Protein AF-A0A1L5KWV3-F1 (afdb_monomer)

pLDDT: mean 86.58, std 9.43, range [53.47, 96.81]

Radius of gyration: 57.66 Å; Cα contacts (8 Å, |Δi|>4): 100; chains: 1; bounding box: 137×50×134 Å

Sequence (283 aa):
FIEKIVVHEGNGRGKQRRQRLDFYFNFIGAFEVPADIVTPMEQEEERRQQEEQAEKEERSQALAQVRYERYKQERREFTARKRAGLLTPEEQAEEERRLERNRAYQQKQRDKKKASQPEKPRKRSLKELAKLDGADLTPEEAERLAAHRQKKAEQHKAWRDRQKSAQPPKPQQRTLKELARCAEAGLPLTLEEAERLEAHRNRKKAALQDLKARAETDPVAAAELAQQRAQQSEAVKKSRQKMYADAAAGDPEAQARYERMLAARRENYHRKKQAEAEAAQVS

Foldseek 3Di:
DFPDKDWADFDDDDPPTDIDIDTHDPDDDDDDDPDPPCDVVNVVVVVVVVVVVVVVVVVVVVVVVVVVVVVVVVVVVVVVCVVVVVDDPVNVVVVVVVVVVVVVVVVVVVVVVVVPDDPDPDDDDLVRLVVDDPVVDDPVSVVVNVVVVVVVVVVVVVVVVVVVVPPDPDPCLDDLVRLVVCVVVVHDDDPVSVVVNVVVVVVVVVVLVVLVVVLVPDVVSVVVNVVVVVVVVVVVVVVVVVLVVCVVVPPPVSVVVVVVVVVVVVVVVVVVVVVVVVVVVVD

Mean predicted aligned error: 19.08 Å

Secondary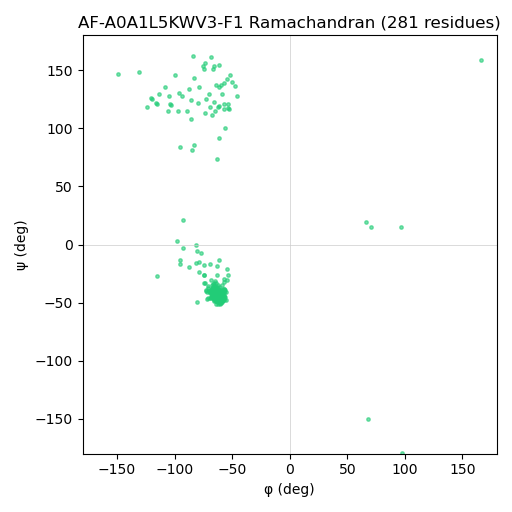 structure (DSSP, 8-state):
-EEEEEEPPPBSSGGG-B--EEEEE--SS---PPP----HHHHHHHHHHHHHHHHHHHHHHHHHHHHHHHHHHHHHHHHHHHHTT---HHHHHHHHHHHHHHHHHHHHHHHHHHHHS-----PPPHHHHTTS-TTSS-HHHHHHHHHHHHHHHHHHHHHHHHHHHHSPPP-----HHHHHHHHHTTPPPPHHHHHHHHHHHHHHHHHHHHHHHHHTT-HHHHHHHHHHHHHHHHHHHHHHHHHHHHHHTT-HHHHHHHHHHHHHHHHHHHHHHHHHHHHHHH-

Structure (mmCIF, N/CA/C/O backbone):
data_AF-A0A1L5KWV3-F1
#
_entry.id   AF-A0A1L5KWV3-F1
#
loop_
_atom_site.group_PDB
_atom_site.id
_atom_site.type_symbol
_atom_site.label_atom_id
_atom_site.label_alt_id
_atom_site.label_comp_id
_atom_site.label_asym_id
_atom_site.label_entity_id
_atom_site.label_seq_id
_atom_site.pdbx_PDB_ins_code
_atom_site.Cartn_x
_atom_site.Cartn_y
_atom_site.Cartn_z
_atom_site.occupancy
_atom_site.B_iso_or_equiv
_atom_site.auth_seq_id
_atom_site.auth_comp_id
_atom_site.auth_asym_id
_atom_site.auth_atom_id
_atom_site.pdbx_PDB_model_num
ATOM 1 N N . PHE A 1 1 ? -77.428 -18.667 68.707 1.00 63.34 1 PHE A N 1
ATOM 2 C CA . PHE A 1 1 ? -76.912 -19.999 69.080 1.00 63.34 1 PHE A CA 1
ATOM 3 C C . PHE A 1 1 ? -75.859 -20.420 68.066 1.00 63.34 1 PHE A C 1
ATOM 5 O O . PHE A 1 1 ? -76.205 -20.632 66.911 1.00 63.34 1 PHE A O 1
ATOM 12 N N . ILE A 1 2 ? -74.580 -20.443 68.454 1.00 75.81 2 ILE A N 1
ATOM 13 C CA . ILE A 1 2 ? -73.498 -20.948 67.591 1.00 75.81 2 ILE A CA 1
ATOM 14 C C . ILE A 1 2 ? -73.523 -22.475 67.686 1.00 75.81 2 ILE A C 1
ATOM 16 O O . ILE A 1 2 ? -73.427 -23.011 68.785 1.00 75.81 2 ILE A O 1
ATOM 20 N N . GLU A 1 3 ? -73.689 -23.157 66.559 1.00 79.38 3 GLU A N 1
ATOM 21 C CA . GLU A 1 3 ? -73.668 -24.619 66.466 1.00 79.38 3 GLU A CA 1
ATOM 22 C C . GLU A 1 3 ? -72.230 -25.143 66.426 1.00 79.38 3 GLU A C 1
ATOM 24 O O . GLU A 1 3 ? -71.868 -26.034 67.190 1.00 79.38 3 GLU A O 1
ATOM 29 N N . LYS A 1 4 ? -71.391 -24.570 65.555 1.00 86.38 4 LYS A N 1
ATOM 30 C CA . LYS A 1 4 ? -69.979 -24.951 65.444 1.00 86.38 4 LYS A CA 1
ATOM 31 C C . LYS A 1 4 ? -69.111 -23.774 65.016 1.00 86.38 4 LYS A C 1
ATOM 33 O O . LYS A 1 4 ? -69.530 -22.923 64.235 1.00 86.38 4 LYS A O 1
ATOM 38 N N . ILE A 1 5 ? -67.877 -23.759 65.509 1.00 85.06 5 ILE A N 1
ATOM 39 C CA . ILE A 1 5 ? -66.828 -22.830 65.085 1.00 85.06 5 ILE A CA 1
ATOM 40 C C . ILE A 1 5 ? -65.727 -23.667 64.449 1.00 85.06 5 ILE A C 1
ATOM 42 O O . ILE A 1 5 ? -65.178 -24.558 65.093 1.00 85.06 5 ILE A O 1
ATOM 46 N N . VAL A 1 6 ? -65.408 -23.391 63.188 1.00 86.44 6 VAL A N 1
ATOM 47 C CA . VAL A 1 6 ? -64.322 -24.057 62.466 1.00 86.44 6 VAL A CA 1
ATOM 48 C C . VAL A 1 6 ? -63.160 -23.084 62.340 1.00 86.44 6 VAL A C 1
ATOM 50 O O . VAL A 1 6 ? -63.265 -22.050 61.680 1.00 86.44 6 VAL A O 1
ATOM 53 N N . VAL A 1 7 ? -62.047 -23.423 62.987 1.00 90.00 7 VAL A N 1
ATOM 54 C CA . VAL A 1 7 ? -60.798 -22.663 62.912 1.00 90.00 7 VAL A CA 1
ATOM 55 C C . VAL A 1 7 ? -59.894 -23.327 61.880 1.00 90.00 7 VAL A C 1
ATOM 57 O O . VAL A 1 7 ? -59.448 -24.455 62.077 1.00 90.00 7 VAL A O 1
ATOM 60 N N . HIS A 1 8 ? -59.610 -22.634 60.782 1.00 86.56 8 HIS A N 1
ATOM 61 C CA . HIS A 1 8 ? -58.724 -23.145 59.735 1.00 86.56 8 HIS A CA 1
ATOM 62 C C . HIS A 1 8 ? -57.254 -22.889 60.073 1.00 86.56 8 HIS A C 1
ATOM 64 O O . HIS A 1 8 ? -56.927 -22.037 60.908 1.00 86.56 8 HIS A O 1
ATOM 70 N N . GLU A 1 9 ? -56.348 -23.613 59.414 1.00 86.25 9 GLU A N 1
ATOM 71 C CA . GLU A 1 9 ? -54.911 -23.378 59.557 1.00 86.25 9 GLU A CA 1
ATOM 72 C C . GLU A 1 9 ? -54.553 -21.957 59.092 1.00 86.25 9 GLU A C 1
ATOM 74 O O . GLU A 1 9 ? -55.049 -21.453 58.081 1.00 86.25 9 GLU A O 1
ATOM 79 N N . GLY A 1 10 ? -53.725 -21.270 59.880 1.00 83.62 10 GLY A N 1
ATOM 80 C CA . GLY A 1 10 ? -53.327 -19.900 59.576 1.00 83.62 10 GLY A CA 1
ATOM 81 C C . GLY A 1 10 ? -52.353 -19.863 58.408 1.00 83.62 10 GLY A C 1
ATOM 82 O O . GLY A 1 10 ? -51.297 -20.487 58.466 1.00 83.62 10 GLY A O 1
ATOM 83 N N . ASN A 1 11 ? -52.680 -19.081 57.387 1.00 78.81 11 ASN A N 1
ATOM 84 C CA . ASN A 1 11 ? -51.872 -18.963 56.185 1.00 78.81 11 ASN A CA 1
ATOM 85 C C . ASN A 1 11 ? -50.949 -17.731 56.291 1.00 78.81 11 ASN A C 1
ATOM 87 O O . ASN A 1 11 ? -51.400 -16.632 56.633 1.00 78.81 11 ASN A O 1
ATOM 91 N N . GLY A 1 12 ? -49.651 -17.908 56.023 1.00 77.56 12 GLY A N 1
ATOM 92 C CA . GLY A 1 12 ? -48.628 -16.850 56.088 1.00 77.56 12 GLY A CA 1
ATOM 93 C C . GLY A 1 12 ? -47.799 -16.790 57.386 1.00 77.56 12 GLY A C 1
ATOM 94 O O . GLY A 1 12 ? -47.949 -17.603 58.296 1.00 77.56 12 GLY A O 1
ATOM 95 N N . ARG A 1 13 ? -46.876 -15.816 57.469 1.00 73.81 13 ARG A N 1
ATOM 96 C CA . ARG A 1 13 ? -45.908 -15.638 58.576 1.00 73.81 13 ARG A CA 1
ATOM 97 C C . ARG A 1 13 ? -45.890 -14.189 59.087 1.00 73.81 13 ARG A C 1
ATOM 99 O O . ARG A 1 13 ? -46.073 -13.249 58.319 1.00 73.81 13 ARG A O 1
ATOM 106 N N . GLY A 1 14 ? -45.612 -14.004 60.380 1.00 75.88 14 GLY A N 1
ATOM 107 C CA . GLY A 1 14 ? -45.495 -12.678 61.006 1.00 75.88 14 GLY A CA 1
ATOM 108 C C . GLY A 1 14 ? -46.826 -11.915 61.081 1.00 75.88 14 GLY A C 1
ATOM 109 O O . GLY A 1 14 ? -47.889 -12.526 61.149 1.00 75.88 14 GLY A O 1
ATOM 110 N N . LYS A 1 15 ? -46.779 -10.574 61.041 1.00 72.25 15 LYS A N 1
ATOM 111 C CA . LYS A 1 15 ? -47.968 -9.693 61.129 1.00 72.25 15 LYS A CA 1
ATOM 112 C C . LYS A 1 15 ? -48.993 -9.877 59.996 1.00 72.25 15 LYS A C 1
ATOM 114 O O . LYS A 1 15 ? -50.103 -9.378 60.115 1.00 72.25 15 LYS A O 1
ATOM 119 N N . GLN A 1 16 ? -48.643 -10.577 58.914 1.00 75.81 16 GLN A N 1
ATOM 120 C CA . GLN A 1 16 ? -49.553 -10.877 57.801 1.00 75.81 16 GLN A CA 1
ATOM 121 C C . GLN A 1 16 ? -50.182 -12.278 57.880 1.00 75.81 16 GLN A C 1
ATOM 123 O O . GLN A 1 16 ? -50.923 -12.651 56.971 1.00 75.81 16 GLN A O 1
ATOM 128 N N . ARG A 1 17 ? -49.917 -13.064 58.938 1.00 84.81 17 ARG A N 1
ATOM 129 C CA . ARG A 1 17 ? -50.584 -14.360 59.135 1.00 84.81 17 ARG A CA 1
ATOM 130 C C . ARG A 1 17 ? -52.086 -14.127 59.295 1.00 84.81 17 ARG A C 1
ATOM 132 O O . ARG A 1 17 ? -52.512 -13.483 60.250 1.00 84.81 17 ARG A O 1
ATOM 139 N N . ARG A 1 18 ? -52.883 -14.676 58.379 1.00 84.00 18 ARG A N 1
ATOM 140 C CA . ARG A 1 18 ? -54.349 -14.620 58.434 1.00 84.00 18 ARG A CA 1
ATOM 141 C C . ARG A 1 18 ? -54.899 -15.995 58.778 1.00 84.00 18 ARG A C 1
ATOM 143 O O . ARG A 1 18 ? -54.446 -16.996 58.230 1.00 84.00 18 ARG A O 1
ATOM 150 N N . GLN A 1 19 ? -55.870 -16.043 59.682 1.00 86.38 19 GLN A N 1
ATOM 151 C CA . GLN A 1 19 ? -56.538 -17.276 60.080 1.00 86.38 19 GLN A CA 1
ATOM 152 C C . GLN A 1 19 ? -58.025 -17.146 59.787 1.00 86.38 19 GLN A C 1
ATOM 154 O O . GLN A 1 19 ? -58.652 -16.166 60.182 1.00 86.38 19 GLN A O 1
ATOM 159 N N . ARG A 1 20 ? -58.571 -18.107 59.043 1.00 84.69 20 ARG A N 1
ATOM 160 C CA . ARG A 1 20 ? -59.989 -18.112 58.697 1.00 84.69 20 ARG A CA 1
ATOM 161 C C . ARG A 1 20 ? -60.777 -18.811 59.801 1.00 84.69 20 ARG A C 1
ATOM 163 O O . ARG A 1 20 ? -60.389 -19.887 60.254 1.00 84.69 20 ARG A O 1
ATOM 170 N N . LEU A 1 21 ? -61.875 -18.189 60.208 1.00 89.69 21 LEU A N 1
ATOM 171 C CA . LEU A 1 21 ? -62.810 -18.681 61.212 1.00 89.69 21 LEU A CA 1
ATOM 172 C C . LEU A 1 21 ? -64.194 -18.728 60.564 1.00 89.69 21 LEU A C 1
ATOM 174 O O . LEU A 1 21 ? -64.691 -17.687 60.142 1.00 89.69 21 LEU A O 1
ATOM 178 N N . ASP A 1 22 ? -64.794 -19.912 60.468 1.00 87.81 22 ASP A N 1
ATOM 179 C CA . ASP A 1 22 ? -66.177 -20.056 60.009 1.00 87.81 22 ASP A CA 1
ATOM 180 C C . ASP A 1 22 ? -67.078 -20.327 61.225 1.00 87.81 22 ASP A C 1
ATOM 182 O O . ASP A 1 22 ? -66.894 -21.318 61.938 1.00 87.81 22 ASP A O 1
ATOM 186 N N . PHE A 1 23 ? -68.057 -19.455 61.460 1.00 85.25 23 PHE A N 1
ATOM 187 C CA . PHE A 1 23 ? -69.047 -19.590 62.529 1.00 85.25 23 PHE A CA 1
ATOM 188 C C . PHE A 1 23 ? -70.365 -20.074 61.930 1.00 85.25 23 PHE A C 1
ATOM 190 O O . PHE A 1 23 ? -70.945 -19.411 61.073 1.00 85.25 23 PHE A O 1
ATOM 197 N N . TYR A 1 24 ? -70.845 -21.223 62.384 1.00 82.06 24 TYR A N 1
ATOM 198 C CA . TYR A 1 24 ? -72.117 -21.792 61.961 1.00 82.06 24 TYR A CA 1
ATOM 199 C C . TYR A 1 24 ? -73.124 -21.589 63.083 1.00 82.06 24 TYR A C 1
ATOM 201 O O . TYR A 1 24 ? -72.858 -21.943 64.233 1.00 82.06 24 TYR A O 1
ATOM 209 N N . PHE A 1 25 ? -74.274 -21.018 62.755 1.00 79.88 25 PHE A N 1
ATOM 210 C CA . PHE A 1 25 ? -75.344 -20.746 63.703 1.00 79.88 25 PHE A CA 1
ATOM 211 C C . PHE A 1 25 ? -76.555 -21.613 63.357 1.00 79.88 25 PHE A C 1
ATOM 213 O O . PHE A 1 25 ? -77.014 -21.589 62.219 1.00 79.88 25 PHE A O 1
ATOM 220 N N . ASN A 1 26 ? -77.108 -22.318 64.345 1.00 73.94 26 ASN A N 1
ATOM 221 C CA . ASN A 1 26 ? -78.429 -22.938 64.226 1.00 73.94 26 ASN A CA 1
ATOM 222 C C . ASN A 1 26 ? -79.475 -21.884 64.576 1.00 73.94 26 ASN A C 1
ATOM 224 O O . ASN A 1 26 ? -79.919 -21.776 65.721 1.00 73.94 26 ASN A O 1
ATOM 228 N N . PHE A 1 27 ? -79.796 -21.038 63.602 1.00 71.44 27 PHE A N 1
ATOM 229 C CA . PHE A 1 27 ? -80.796 -19.989 63.742 1.00 71.44 27 PHE A CA 1
ATOM 230 C C . PHE A 1 27 ? -81.918 -20.203 62.724 1.00 71.44 27 PHE A C 1
ATOM 232 O O . PHE A 1 27 ? -81.665 -20.323 61.529 1.00 71.44 27 PHE A O 1
ATOM 239 N N . ILE A 1 28 ? -83.160 -20.272 63.206 1.00 62.22 28 ILE A N 1
ATOM 240 C CA . ILE A 1 28 ? -84.358 -20.431 62.376 1.00 62.22 28 ILE A CA 1
ATOM 241 C C . ILE A 1 28 ? -84.922 -19.025 62.142 1.00 62.22 28 ILE A C 1
ATOM 243 O O . ILE A 1 28 ? -85.766 -18.548 62.895 1.00 62.22 28 ILE A O 1
ATOM 247 N N . GLY A 1 29 ? -84.376 -18.331 61.143 1.00 67.38 29 GLY A N 1
ATOM 248 C CA . GLY A 1 29 ? -84.771 -16.976 60.751 1.00 67.38 29 GLY A CA 1
ATOM 249 C C . GLY A 1 29 ? -83.747 -16.328 59.813 1.00 67.38 29 GLY A C 1
ATOM 250 O O . GLY A 1 29 ? -82.593 -16.750 59.766 1.00 67.38 29 GLY A O 1
ATOM 251 N N . ALA A 1 30 ? -84.155 -15.309 59.053 1.00 64.94 30 ALA A N 1
ATOM 252 C CA . ALA A 1 30 ? -83.234 -14.507 58.248 1.00 64.94 30 ALA A CA 1
ATOM 253 C C . ALA A 1 30 ? -82.424 -13.586 59.178 1.00 64.94 30 ALA A C 1
ATOM 255 O O . ALA A 1 30 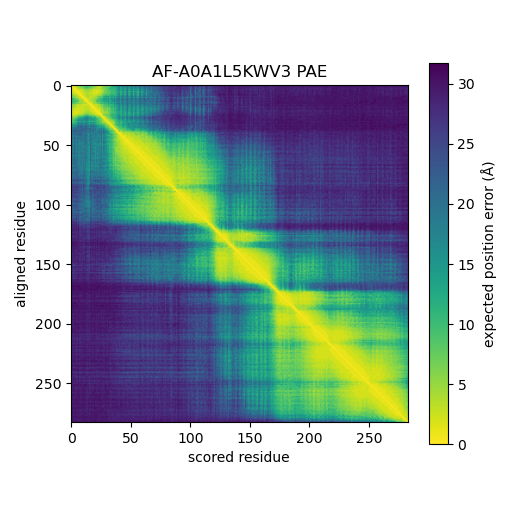? -82.990 -12.717 59.837 1.00 64.94 30 ALA A O 1
ATOM 256 N N . PHE A 1 31 ? -81.112 -13.815 59.287 1.00 66.56 31 PHE A N 1
ATOM 257 C CA . PHE A 1 31 ? -80.211 -12.953 60.053 1.00 66.56 31 PHE A CA 1
ATOM 258 C C . PHE A 1 31 ? -79.746 -11.798 59.165 1.00 66.56 31 PHE A C 1
ATOM 260 O O . PHE A 1 31 ? -78.952 -11.997 58.246 1.00 66.56 31 PHE A O 1
ATOM 267 N N . GLU A 1 32 ? -80.241 -10.597 59.438 1.00 66.38 32 GLU A N 1
ATOM 268 C CA . GLU A 1 32 ? -79.752 -9.371 58.816 1.00 66.38 32 GLU A CA 1
ATOM 269 C C . GLU A 1 32 ? -78.607 -8.823 59.673 1.00 66.38 32 GLU A C 1
ATOM 271 O O . GLU A 1 32 ? -78.801 -8.479 60.839 1.00 66.38 32 GLU A O 1
ATOM 276 N N . VAL A 1 33 ? -77.391 -8.795 59.113 1.00 71.62 33 VAL A N 1
ATOM 277 C CA . VAL A 1 33 ? -76.239 -8.127 59.738 1.00 71.62 33 VAL A CA 1
ATOM 278 C C . VAL A 1 33 ? -76.604 -6.646 59.853 1.00 71.62 33 VAL A C 1
ATOM 280 O O . VAL A 1 33 ? -76.859 -6.039 58.809 1.00 71.62 33 VAL A O 1
ATOM 283 N N . PRO A 1 34 ? -76.656 -6.051 61.061 1.00 68.69 34 PRO A N 1
ATOM 284 C CA . PRO A 1 34 ? -76.896 -4.621 61.192 1.00 68.69 34 PRO A CA 1
ATOM 285 C C . PRO A 1 34 ? -75.871 -3.873 60.339 1.00 68.69 34 PRO A C 1
ATOM 287 O O . PRO A 1 34 ? -74.670 -4.076 60.508 1.00 68.69 34 PRO A O 1
ATOM 290 N N . ALA A 1 35 ? -76.336 -3.077 59.375 1.00 62.44 35 ALA A N 1
ATOM 291 C CA . ALA A 1 35 ? -75.445 -2.221 58.607 1.00 62.44 35 ALA A CA 1
ATOM 292 C C . ALA A 1 35 ? -74.740 -1.282 59.592 1.00 62.44 35 ALA A C 1
ATOM 294 O O . ALA A 1 35 ? -75.421 -0.676 60.418 1.00 62.44 35 ALA A O 1
ATOM 295 N N . ASP A 1 36 ? -73.410 -1.190 59.528 1.00 60.84 36 ASP A N 1
ATOM 296 C CA . ASP A 1 36 ? -72.633 -0.257 60.348 1.00 60.84 36 ASP A CA 1
ATOM 297 C C . ASP A 1 36 ? -73.145 1.168 60.095 1.00 60.84 36 ASP A C 1
ATOM 299 O O . ASP A 1 36 ? -72.845 1.795 59.076 1.00 60.84 36 ASP A O 1
ATOM 303 N N . ILE A 1 37 ? -73.973 1.678 61.006 1.00 61.66 37 ILE A N 1
ATOM 304 C CA . ILE A 1 37 ? -74.414 3.068 60.986 1.00 61.66 37 ILE A CA 1
ATOM 305 C C . ILE A 1 37 ? -73.295 3.850 61.658 1.00 61.66 37 ILE A C 1
ATOM 307 O O . ILE A 1 37 ? -73.323 4.049 62.868 1.00 61.66 37 ILE A O 1
ATOM 311 N N . VAL A 1 38 ? -72.281 4.234 60.880 1.00 57.25 38 VAL A N 1
ATOM 312 C CA . VAL A 1 38 ? -71.179 5.055 61.389 1.00 57.25 38 VAL A CA 1
ATOM 313 C C . VAL A 1 38 ? -71.778 6.333 61.961 1.00 57.25 38 VAL A C 1
ATOM 315 O O . VAL A 1 38 ? -72.403 7.124 61.246 1.00 57.25 38 VAL A O 1
ATOM 318 N N . THR A 1 39 ? -71.618 6.525 63.263 1.00 66.06 39 THR A N 1
ATOM 319 C CA . THR A 1 39 ? -72.098 7.722 63.944 1.00 66.06 39 THR A CA 1
ATOM 320 C C . THR A 1 39 ? -71.320 8.913 63.364 1.00 66.06 39 THR A C 1
ATOM 322 O O . THR A 1 39 ? -70.109 8.793 63.183 1.00 66.06 39 THR A O 1
ATOM 325 N N . PRO A 1 40 ? -71.919 10.082 63.064 1.00 71.12 40 PRO A N 1
ATOM 326 C CA . PRO A 1 40 ? -71.166 11.226 62.521 1.00 71.12 40 PRO A CA 1
ATOM 327 C C . PRO A 1 40 ? -69.955 11.628 63.389 1.00 71.12 40 PRO A C 1
ATOM 329 O O . PRO A 1 40 ? -68.952 12.109 62.874 1.00 71.12 40 PRO A O 1
ATOM 332 N N . MET A 1 41 ? -70.013 11.340 64.692 1.00 71.62 41 MET A N 1
ATOM 333 C CA . MET A 1 41 ? -68.903 11.478 65.638 1.00 71.62 41 MET A CA 1
ATOM 334 C C . MET A 1 41 ? -67.733 10.508 65.366 1.00 71.62 41 MET A C 1
ATOM 336 O O . MET A 1 41 ? -66.581 10.914 65.457 1.00 71.62 41 MET A O 1
ATOM 340 N N . GLU A 1 42 ? -68.004 9.263 64.964 1.00 72.19 42 GLU A N 1
ATOM 341 C CA . GLU A 1 42 ? -66.974 8.280 64.584 1.00 72.19 42 GLU A CA 1
ATOM 342 C C . GLU A 1 42 ? -66.320 8.652 63.243 1.00 72.19 42 GLU A C 1
ATOM 344 O O . GLU A 1 42 ? -65.106 8.531 63.094 1.00 72.19 42 GLU A O 1
ATOM 349 N N . GLN A 1 43 ? -67.087 9.210 62.294 1.00 72.31 43 GLN A N 1
ATOM 350 C CA . GLN A 1 43 ? -66.526 9.744 61.042 1.00 72.31 43 GLN A CA 1
ATOM 351 C C . GLN A 1 43 ? -65.577 10.922 61.296 1.00 72.31 43 GLN A C 1
ATOM 353 O O . GLN A 1 43 ? -64.544 11.043 60.639 1.00 72.31 43 GLN A O 1
ATOM 358 N N . GLU A 1 44 ? -65.900 11.807 62.242 1.00 76.94 44 GLU A N 1
ATOM 359 C CA . GLU A 1 44 ? -65.004 12.903 62.622 1.00 76.94 44 GLU A CA 1
ATOM 360 C C . GLU A 1 44 ? -63.722 12.404 63.300 1.00 76.94 44 GLU A C 1
ATOM 362 O O . GLU A 1 44 ? -62.643 12.933 63.024 1.00 76.94 44 GLU A O 1
ATOM 367 N N . GLU A 1 45 ? -63.802 11.376 64.147 1.00 79.69 45 GLU A N 1
ATOM 368 C CA . GLU A 1 45 ? -62.622 10.770 64.772 1.00 79.69 45 GLU A CA 1
ATOM 369 C C . GLU A 1 45 ? -61.705 10.086 63.751 1.00 79.69 45 GLU A C 1
ATOM 371 O O . GLU A 1 45 ? -60.487 10.275 63.807 1.00 79.69 45 GLU A O 1
ATOM 376 N N . GLU A 1 46 ? -62.259 9.370 62.769 1.00 79.62 46 GLU A N 1
ATOM 377 C CA . GLU A 1 46 ? -61.476 8.796 61.668 1.00 79.62 46 GLU A CA 1
ATOM 378 C C . GLU A 1 46 ? -60.767 9.877 60.846 1.00 79.62 46 GLU A C 1
ATOM 380 O O . GLU A 1 46 ? -59.594 9.722 60.499 1.00 79.62 46 GLU A O 1
ATOM 385 N N . ARG A 1 47 ? -61.433 11.009 60.581 1.00 80.38 47 ARG A N 1
ATOM 386 C CA . ARG A 1 47 ? -60.821 12.146 59.872 1.00 80.38 47 ARG A CA 1
ATOM 387 C C . ARG A 1 47 ? -59.680 12.767 60.672 1.00 80.38 47 ARG A C 1
ATOM 389 O O . ARG A 1 47 ? -58.623 13.020 60.101 1.00 80.38 47 ARG A O 1
ATOM 396 N N . ARG A 1 48 ? -59.832 12.926 61.991 1.00 83.56 48 ARG A N 1
ATOM 397 C CA . ARG A 1 48 ? -58.743 13.397 62.868 1.00 83.56 48 ARG A CA 1
ATOM 398 C C . ARG A 1 48 ? -57.558 12.433 62.884 1.00 83.56 48 ARG A C 1
ATOM 400 O O . ARG A 1 48 ? -56.414 12.875 62.829 1.00 83.56 48 ARG A O 1
ATOM 407 N N . GLN A 1 49 ? -57.811 11.124 62.919 1.00 83.38 49 GLN A N 1
ATOM 408 C CA . GLN A 1 49 ? -56.746 10.120 62.848 1.00 83.38 49 GLN A CA 1
ATOM 409 C C . GLN A 1 49 ? -56.027 10.139 61.493 1.00 83.38 49 GLN A C 1
ATOM 411 O O . GLN A 1 49 ? -54.803 10.007 61.454 1.00 83.38 49 GLN A O 1
ATOM 416 N N . GLN A 1 50 ? -56.759 10.329 60.391 1.00 84.50 50 GLN A N 1
ATOM 417 C CA . GLN A 1 50 ? -56.175 10.481 59.055 1.00 84.50 50 GLN A CA 1
ATOM 418 C C . GLN A 1 50 ? -55.323 11.749 58.948 1.00 84.50 50 GLN A C 1
ATOM 420 O O . GLN A 1 50 ? -54.213 11.689 58.425 1.00 84.50 50 GLN A O 1
ATOM 425 N N . GLU A 1 51 ? -55.795 12.875 59.483 1.00 85.31 51 GLU A N 1
ATOM 426 C CA . GLU A 1 51 ? -55.039 14.131 59.519 1.00 85.31 51 GLU A CA 1
ATOM 427 C C . GLU A 1 51 ? -53.764 14.007 60.369 1.00 85.31 51 GLU A C 1
ATOM 429 O O . GLU A 1 51 ? -52.693 14.426 59.932 1.00 85.31 51 GLU A O 1
ATOM 434 N N . GLU A 1 52 ? -53.826 13.355 61.535 1.00 87.44 52 GLU A N 1
ATOM 435 C CA . GLU A 1 52 ? -52.648 13.119 62.382 1.00 87.44 52 GLU A CA 1
ATOM 436 C C . GLU A 1 52 ? -51.634 12.168 61.715 1.00 87.44 52 GLU A C 1
ATOM 438 O O . GLU A 1 52 ? -50.417 12.337 61.852 1.00 87.44 52 GLU A O 1
ATOM 443 N N . GLN A 1 53 ? -52.108 11.159 60.975 1.00 86.56 53 GLN A N 1
ATOM 444 C CA . GLN A 1 53 ? -51.244 10.282 60.179 1.00 86.56 53 GLN A CA 1
ATOM 445 C C . GLN A 1 53 ? -50.591 11.042 59.025 1.00 86.56 53 GLN A C 1
ATOM 447 O O . GLN A 1 53 ? -49.375 10.942 58.860 1.00 86.56 53 GLN A O 1
ATOM 452 N N . ALA A 1 54 ? -51.358 11.852 58.294 1.00 89.44 54 ALA A N 1
ATOM 453 C CA . ALA A 1 54 ? -50.835 12.697 57.229 1.00 89.44 54 ALA A CA 1
ATOM 454 C C . ALA A 1 54 ? -49.786 13.684 57.765 1.00 89.44 54 ALA A C 1
ATOM 456 O O . ALA A 1 54 ? -48.722 13.832 57.170 1.00 89.44 54 ALA A O 1
ATOM 457 N N . GLU A 1 55 ? -50.006 14.288 58.936 1.00 89.31 55 GLU A N 1
ATOM 458 C CA . GLU A 1 55 ? -49.025 15.183 59.555 1.00 89.31 55 GLU A CA 1
ATOM 459 C C . GLU A 1 55 ? -47.742 14.440 59.971 1.00 89.31 55 GLU A C 1
ATOM 461 O O . GLU A 1 55 ? -46.629 14.939 59.782 1.00 89.31 55 GLU A O 1
ATOM 466 N N . LYS A 1 56 ? -47.860 13.218 60.508 1.00 91.69 56 LYS A N 1
ATOM 467 C CA . LYS A 1 56 ? -46.697 12.363 60.812 1.00 91.69 56 LYS A CA 1
ATOM 468 C C . LYS A 1 56 ? -45.932 11.986 59.546 1.00 91.69 56 LYS A C 1
ATOM 470 O O . LYS A 1 56 ? -44.698 11.982 59.569 1.00 91.69 56 LYS A O 1
ATOM 475 N N . GLU A 1 57 ? -46.633 11.698 58.455 1.00 92.19 57 GLU A N 1
ATOM 476 C CA . GLU A 1 57 ? -46.031 11.405 57.157 1.00 92.19 57 GLU A CA 1
ATOM 477 C C . GLU A 1 57 ? -45.319 12.629 56.584 1.00 92.19 57 GLU A C 1
ATOM 479 O O . GLU A 1 57 ? -44.139 12.519 56.260 1.00 92.19 57 GLU A O 1
ATOM 484 N N . GLU A 1 58 ? -45.953 13.799 56.560 1.00 91.44 58 GLU A N 1
ATOM 485 C CA . GLU A 1 58 ? -45.352 15.073 56.137 1.00 91.44 58 GLU A CA 1
ATOM 486 C C . GLU A 1 58 ? -44.097 15.407 56.957 1.00 91.44 58 GLU A C 1
ATOM 488 O O . GLU A 1 58 ? -43.026 15.670 56.404 1.00 91.44 58 GLU A O 1
ATOM 493 N N . ARG A 1 59 ? -44.163 15.284 58.291 1.00 92.38 59 ARG A N 1
ATOM 494 C CA . ARG A 1 59 ? -42.991 15.446 59.172 1.00 92.38 59 ARG A CA 1
ATOM 495 C C . ARG A 1 59 ? -41.892 14.439 58.832 1.00 92.38 59 ARG A C 1
ATOM 497 O O . ARG A 1 59 ? -40.712 14.794 58.812 1.00 92.38 59 ARG A O 1
ATOM 504 N N . SER A 1 60 ? -42.247 13.187 58.541 1.00 91.94 60 SER A N 1
ATOM 505 C CA . SER A 1 60 ? -41.275 12.162 58.144 1.00 91.94 60 SER A CA 1
ATOM 506 C C . SER A 1 60 ? -40.639 12.454 56.779 1.00 91.94 60 SER A C 1
ATOM 508 O O . SER A 1 60 ? -39.431 12.268 56.615 1.00 91.94 60 SER A O 1
ATOM 510 N N . GLN A 1 61 ? -41.418 12.973 55.828 1.00 92.94 61 GLN A N 1
ATOM 511 C CA . GLN A 1 61 ? -40.963 13.358 54.498 1.00 92.94 61 GLN A CA 1
ATOM 512 C C . GLN A 1 61 ? -40.037 14.570 54.571 1.00 92.94 61 GLN A C 1
ATOM 514 O O . GLN A 1 61 ? -38.948 14.533 53.999 1.00 92.94 61 GLN A O 1
ATOM 519 N N . ALA A 1 62 ? -40.396 15.595 55.345 1.00 93.44 62 ALA A N 1
ATOM 520 C CA . ALA A 1 62 ? -39.544 16.751 55.599 1.00 93.44 62 ALA A CA 1
ATOM 521 C C . ALA A 1 62 ? -38.207 16.328 56.235 1.00 93.44 62 ALA A C 1
ATOM 523 O O . ALA A 1 62 ? -37.135 16.727 55.777 1.00 93.44 62 ALA A O 1
ATOM 524 N N . LEU A 1 63 ? -38.236 15.430 57.227 1.00 94.31 63 LEU A N 1
ATOM 525 C CA . LEU A 1 63 ? -37.014 14.873 57.818 1.00 94.31 63 LEU A CA 1
ATOM 526 C C . LEU A 1 63 ? -36.183 14.073 56.804 1.00 94.31 63 LEU A C 1
ATOM 528 O O . LEU A 1 63 ? -34.951 14.140 56.830 1.00 94.31 63 LEU A O 1
ATOM 532 N N . ALA A 1 64 ? -36.822 13.321 55.906 1.00 94.25 64 ALA A N 1
ATOM 533 C CA . ALA A 1 64 ? -36.134 12.594 54.844 1.00 94.25 64 ALA A CA 1
ATOM 534 C C . ALA A 1 64 ? -35.466 13.546 53.838 1.00 94.25 64 ALA A C 1
ATOM 536 O O . ALA A 1 64 ? -34.322 13.304 53.446 1.00 94.25 64 ALA A O 1
ATOM 537 N N . GLN A 1 65 ? -36.131 14.648 53.480 1.00 94.00 65 GLN A N 1
ATOM 538 C CA . GLN A 1 65 ? -35.572 15.691 52.619 1.00 94.00 65 GLN A CA 1
ATOM 539 C C . GLN A 1 65 ? -34.339 16.333 53.264 1.00 94.00 65 GLN A C 1
ATOM 541 O O . GLN A 1 65 ? -33.273 16.348 52.651 1.00 94.00 65 GLN A O 1
ATOM 546 N N . VAL A 1 66 ? -34.428 16.737 54.536 1.00 95.94 66 VAL A N 1
ATOM 547 C CA . VAL A 1 66 ? -33.291 17.310 55.281 1.00 95.94 66 VAL A CA 1
ATOM 548 C C . VAL A 1 66 ? -32.110 16.332 55.341 1.00 95.94 66 VAL A C 1
ATOM 550 O O . VAL A 1 66 ? -30.962 16.712 55.102 1.00 95.94 66 VAL A O 1
ATOM 553 N N . ARG A 1 67 ? -32.365 15.043 55.604 1.00 95.12 67 ARG A N 1
ATOM 554 C CA . ARG A 1 67 ? -31.320 14.000 55.594 1.00 95.12 67 ARG A CA 1
ATOM 555 C C . ARG A 1 67 ? -30.680 13.837 54.217 1.00 95.12 67 ARG A C 1
ATOM 557 O O . ARG A 1 67 ? -29.465 13.668 54.123 1.00 95.12 67 ARG A O 1
ATOM 564 N N . TYR A 1 68 ? -31.477 13.882 53.155 1.00 93.44 68 TYR A N 1
ATOM 565 C CA . TYR A 1 68 ? -30.994 13.756 51.784 1.00 93.44 68 TYR A CA 1
ATOM 566 C C . TYR A 1 68 ? -30.124 14.948 51.365 1.00 93.44 68 TYR A C 1
ATOM 568 O O . TYR A 1 68 ? -29.067 14.770 50.752 1.00 93.44 68 TYR A O 1
ATOM 576 N N . GLU A 1 69 ? -30.524 16.162 51.736 1.00 93.75 69 GLU A N 1
ATOM 577 C CA . GLU A 1 69 ? -29.736 17.369 51.496 1.00 93.75 69 GLU A CA 1
ATOM 578 C C . GLU A 1 69 ? -28.419 17.347 52.266 1.00 93.75 69 GLU A C 1
ATOM 580 O O . GLU A 1 69 ? -27.367 17.609 51.674 1.00 93.75 69 GLU A O 1
ATOM 585 N N . ARG A 1 70 ? -28.451 16.929 53.537 1.00 95.56 70 ARG A N 1
ATOM 586 C CA . ARG A 1 70 ? -27.246 16.713 54.343 1.00 95.56 70 ARG A CA 1
ATOM 587 C C . ARG A 1 70 ? -26.309 15.692 53.694 1.00 95.56 70 ARG A C 1
ATOM 589 O O . ARG A 1 70 ? -25.139 15.994 53.489 1.00 95.56 70 ARG A O 1
ATOM 596 N N . TYR A 1 71 ? -26.820 14.539 53.259 1.00 92.62 71 TYR A N 1
ATOM 597 C CA . TYR A 1 71 ? -26.031 13.536 52.530 1.00 92.62 71 TYR A CA 1
ATOM 598 C C . TYR A 1 71 ? -25.383 14.109 51.257 1.00 92.62 71 TYR A C 1
ATOM 600 O O . TYR A 1 71 ? -24.239 13.797 50.916 1.00 92.62 71 TYR A O 1
ATOM 608 N N . LYS A 1 72 ? -26.097 14.976 50.530 1.00 94.44 72 LYS A N 1
ATOM 609 C CA . LYS A 1 72 ? -25.579 15.635 49.325 1.00 94.44 72 LYS A CA 1
ATOM 610 C C . LYS A 1 72 ? -24.465 16.632 49.654 1.00 94.44 72 LYS A C 1
ATOM 612 O O . LYS A 1 72 ? -23.495 16.702 48.897 1.00 94.44 72 LYS A O 1
ATOM 617 N N . GLN A 1 73 ? -24.600 17.387 50.744 1.00 92.56 73 GLN A N 1
ATOM 618 C CA . GLN A 1 73 ? -23.557 18.282 51.253 1.00 92.56 73 GLN A CA 1
ATOM 619 C C . GLN A 1 73 ? -22.323 17.481 51.686 1.00 92.56 73 GLN A C 1
ATOM 621 O O . GLN A 1 73 ? -21.246 17.708 51.139 1.00 92.56 73 GLN A O 1
ATOM 626 N N . GLU A 1 74 ? -22.494 16.453 52.519 1.00 92.25 74 GLU A N 1
ATOM 627 C CA . GLU A 1 74 ? -21.413 15.566 52.972 1.00 92.25 74 GLU A CA 1
ATOM 628 C C . GLU A 1 74 ? -20.680 14.908 51.792 1.00 92.25 74 GLU A C 1
ATOM 630 O O . GLU A 1 74 ? -19.454 14.858 51.753 1.00 92.25 74 GLU A O 1
ATOM 635 N N . ARG A 1 75 ? -21.401 14.476 50.751 1.00 90.69 75 ARG A N 1
ATOM 636 C CA . ARG A 1 75 ? -20.791 13.903 49.540 1.00 90.69 75 ARG A CA 1
ATOM 637 C C . ARG A 1 75 ? -19.992 14.925 48.724 1.00 90.69 75 ARG A C 1
ATOM 639 O O . ARG A 1 75 ? -18.983 14.559 48.110 1.00 90.69 75 ARG A O 1
ATOM 646 N N . ARG A 1 76 ? -20.426 16.189 48.683 1.00 92.38 76 ARG A N 1
ATOM 647 C CA . ARG A 1 76 ? -19.674 17.286 48.044 1.00 92.38 76 ARG A CA 1
ATOM 648 C C . ARG A 1 76 ? -18.411 17.597 48.836 1.00 92.38 76 ARG A C 1
ATOM 650 O O . ARG A 1 76 ? -17.344 17.677 48.234 1.00 92.38 76 ARG A O 1
ATOM 657 N N . GLU A 1 77 ? -18.527 17.692 50.155 1.00 91.88 77 GLU A N 1
ATOM 658 C CA . GLU A 1 77 ? -17.393 17.900 51.053 1.00 91.88 77 GLU A CA 1
ATOM 659 C C . GLU A 1 77 ? -16.386 16.756 50.971 1.00 91.88 77 GLU A C 1
ATOM 661 O O . GLU A 1 77 ? -15.205 17.013 50.778 1.00 91.88 77 GLU A O 1
ATOM 666 N N . PHE A 1 78 ? -16.835 15.500 51.011 1.00 90.44 78 PHE A N 1
ATOM 667 C CA . PHE A 1 78 ? -15.979 14.325 50.840 1.00 90.44 78 PHE A CA 1
ATOM 668 C C . PHE A 1 78 ? -15.220 14.375 49.511 1.00 90.44 78 PHE A C 1
ATOM 670 O O . PHE A 1 78 ? -14.011 14.164 49.463 1.00 90.44 78 PHE A O 1
ATOM 677 N N . THR A 1 79 ? -15.908 14.722 48.419 1.00 90.44 79 THR A N 1
ATOM 678 C CA . THR A 1 79 ? -15.272 14.856 47.099 1.00 90.44 79 THR A CA 1
ATOM 679 C C . THR A 1 79 ? -14.249 15.997 47.079 1.00 90.44 79 THR A C 1
ATOM 681 O O . THR A 1 79 ? -13.182 15.850 46.483 1.00 90.44 79 THR A O 1
ATOM 684 N N . ALA A 1 80 ? -14.544 17.120 47.741 1.00 92.38 80 ALA A N 1
ATOM 685 C CA . ALA A 1 80 ? -13.625 18.247 47.869 1.00 92.38 80 ALA A CA 1
ATOM 686 C C . ALA A 1 80 ? -12.394 17.887 48.720 1.00 92.38 80 ALA A C 1
ATOM 688 O O . ALA A 1 80 ? -11.274 18.133 48.276 1.00 92.38 80 ALA A O 1
ATOM 689 N N . ARG A 1 81 ? -12.577 17.226 49.873 1.00 90.62 81 ARG A N 1
ATOM 690 C CA . ARG A 1 81 ? -11.495 16.726 50.745 1.00 90.62 81 ARG A CA 1
ATOM 691 C C . ARG A 1 81 ? -10.620 15.709 50.020 1.00 90.62 81 ARG A C 1
ATOM 693 O O . ARG A 1 81 ? -9.400 15.839 50.037 1.00 90.62 81 ARG A O 1
ATOM 700 N N . LYS A 1 82 ? -11.235 14.769 49.295 1.00 87.38 82 LYS A N 1
ATOM 701 C CA . LYS A 1 82 ? -10.532 13.804 48.441 1.00 87.38 82 LYS A CA 1
ATOM 702 C C . LYS A 1 82 ? -9.691 14.504 47.373 1.00 87.38 82 LYS A C 1
ATOM 704 O O . LYS A 1 82 ? -8.532 14.155 47.181 1.00 87.38 82 LYS A O 1
ATOM 709 N N . ARG A 1 83 ? -10.252 15.504 46.681 1.00 89.50 83 ARG A N 1
ATOM 710 C CA . ARG A 1 83 ? -9.528 16.275 45.656 1.00 89.50 83 ARG A CA 1
ATOM 711 C C . ARG A 1 83 ? -8.392 17.114 46.249 1.00 89.50 83 ARG A C 1
ATOM 713 O O . ARG A 1 83 ? -7.376 17.283 45.586 1.00 89.50 83 ARG A O 1
ATOM 720 N N . ALA A 1 84 ? -8.565 17.618 47.467 1.00 89.81 84 ALA A N 1
ATOM 721 C CA . ALA A 1 84 ? -7.558 18.372 48.208 1.00 89.81 84 ALA A CA 1
ATOM 722 C C . ALA A 1 84 ? -6.502 17.486 48.898 1.00 89.81 84 ALA A C 1
ATOM 724 O O . ALA A 1 84 ? -5.565 18.019 49.481 1.00 89.81 84 ALA A O 1
ATOM 725 N N . GLY A 1 85 ? -6.643 16.154 48.859 1.00 86.44 85 GLY A N 1
ATOM 726 C CA . GLY A 1 85 ? -5.726 15.226 49.530 1.00 86.44 85 GLY A CA 1
ATOM 727 C C . GLY A 1 85 ? -5.822 15.234 51.061 1.00 86.44 85 GLY A C 1
ATOM 728 O O . GLY A 1 85 ? -4.937 14.709 51.722 1.00 86.44 85 GLY A O 1
ATOM 729 N N . LEU A 1 86 ? -6.891 15.803 51.626 1.00 87.94 86 LEU A N 1
ATOM 730 C CA . LEU A 1 86 ? -7.118 15.940 53.074 1.00 87.94 86 LEU A CA 1
ATOM 731 C C . LEU A 1 86 ? -7.927 14.772 53.663 1.00 87.94 86 LEU A C 1
ATOM 733 O O . LEU A 1 86 ? -8.588 14.928 54.687 1.00 87.94 86 LEU A O 1
ATOM 737 N N . LEU A 1 87 ? -7.953 13.628 52.977 1.00 87.12 87 LEU A N 1
ATOM 738 C CA . LEU A 1 87 ? -8.704 12.462 53.429 1.00 87.12 87 LEU A CA 1
ATOM 739 C C . LEU A 1 87 ? -7.925 11.743 54.534 1.00 87.12 87 LEU A C 1
ATOM 741 O O . LEU A 1 87 ? -6.713 11.560 54.400 1.00 87.12 87 LEU A O 1
ATOM 745 N N . THR A 1 88 ? -8.600 11.340 55.611 1.00 87.12 88 THR A N 1
ATOM 746 C CA . THR A 1 88 ? -7.929 10.595 56.683 1.00 87.12 88 THR A CA 1
ATOM 747 C C . THR A 1 88 ? -7.474 9.215 56.179 1.00 87.12 88 THR A C 1
ATOM 749 O O . THR A 1 88 ? -8.106 8.655 55.277 1.00 87.12 88 THR A O 1
ATOM 752 N N . PRO A 1 89 ? -6.395 8.629 56.735 1.00 84.62 89 PRO A N 1
ATOM 753 C CA . PRO A 1 89 ? -5.922 7.305 56.315 1.00 84.62 89 PRO A CA 1
ATOM 754 C C . PRO A 1 89 ? -6.983 6.197 56.440 1.00 84.62 89 PRO A C 1
ATOM 756 O O . PRO A 1 89 ? -7.020 5.278 55.624 1.00 84.62 89 PRO A O 1
ATOM 759 N N . GLU A 1 90 ? -7.881 6.296 57.426 1.00 84.12 90 GLU A N 1
ATOM 760 C CA . GLU A 1 90 ? -8.997 5.356 57.599 1.00 84.12 90 GLU A CA 1
ATOM 761 C C . GLU A 1 90 ? -10.043 5.496 56.483 1.00 84.12 90 GLU A C 1
ATOM 763 O O . GLU A 1 90 ? -10.425 4.502 55.862 1.00 84.12 90 GLU A O 1
ATOM 768 N N . GLU A 1 91 ? -10.445 6.725 56.145 1.00 84.25 91 GLU A N 1
ATOM 769 C CA . GLU A 1 91 ? -11.376 6.990 55.040 1.00 84.25 91 GLU A CA 1
ATOM 770 C C . GLU A 1 91 ? -10.784 6.604 53.669 1.00 84.25 91 GLU A C 1
ATOM 772 O O . GLU A 1 91 ? -11.516 6.173 52.772 1.00 84.25 91 GLU A O 1
ATOM 777 N N . GLN A 1 92 ? -9.461 6.715 53.496 1.00 84.31 92 GLN A N 1
ATOM 778 C CA . GLN A 1 92 ? -8.755 6.219 52.308 1.00 84.31 92 GLN A CA 1
ATOM 779 C C . GLN A 1 92 ? -8.862 4.694 52.190 1.00 84.31 92 GLN A C 1
ATOM 781 O O . GLN A 1 92 ? -9.247 4.187 51.134 1.00 84.31 92 GLN A O 1
ATOM 786 N N . ALA A 1 93 ? -8.597 3.959 53.274 1.00 87.44 93 ALA A N 1
ATOM 787 C CA . ALA A 1 93 ? -8.692 2.500 53.289 1.00 87.44 93 ALA A CA 1
ATOM 788 C C . ALA A 1 93 ? -10.129 2.003 53.032 1.00 87.44 93 ALA A C 1
ATOM 790 O O . ALA A 1 93 ? -10.343 1.011 52.326 1.00 87.44 93 ALA A O 1
ATOM 791 N N . GLU A 1 94 ? -11.142 2.692 53.562 1.00 87.12 94 GLU A N 1
ATOM 792 C CA . GLU A 1 94 ? -12.545 2.378 53.275 1.00 87.12 94 GLU A CA 1
ATOM 793 C C . GLU A 1 94 ? -12.929 2.655 51.817 1.00 87.12 94 GLU A C 1
ATOM 795 O O . GLU A 1 94 ? -13.659 1.865 51.199 1.00 87.12 94 GLU A O 1
ATOM 800 N N . GLU A 1 95 ? -12.419 3.741 51.231 1.00 86.31 95 GLU A N 1
ATOM 801 C CA . GLU A 1 95 ? -12.622 4.027 49.816 1.00 86.31 95 GLU A CA 1
ATOM 802 C C . GLU A 1 95 ? -11.977 2.954 48.930 1.00 86.31 95 GLU A C 1
ATOM 804 O O . GLU A 1 95 ? -12.615 2.477 47.985 1.00 86.31 95 GLU A O 1
ATOM 809 N N . GLU A 1 96 ? -10.756 2.527 49.243 1.00 88.75 96 GLU A N 1
ATOM 810 C CA . GLU A 1 96 ? -10.077 1.450 48.523 1.00 88.75 96 GLU A CA 1
ATOM 811 C C . GLU A 1 96 ? -10.870 0.146 48.595 1.00 88.75 96 GLU A C 1
ATOM 813 O O . GLU A 1 96 ? -11.170 -0.441 47.553 1.00 88.75 96 GLU A O 1
ATOM 818 N N . ARG A 1 97 ? -11.355 -0.245 49.780 1.00 91.50 97 ARG A N 1
ATOM 819 C CA . ARG A 1 97 ? -12.244 -1.412 49.941 1.00 91.50 97 ARG A CA 1
ATOM 820 C C . ARG A 1 97 ? -13.527 -1.290 49.119 1.00 91.50 97 ARG A C 1
ATOM 822 O O . ARG A 1 97 ? -13.998 -2.268 48.527 1.00 91.50 97 ARG A O 1
ATOM 829 N N . ARG A 1 98 ? -14.125 -0.095 49.054 1.00 91.31 98 ARG A N 1
ATOM 830 C CA . ARG A 1 98 ? -15.309 0.167 48.220 1.00 91.31 98 ARG A CA 1
ATOM 831 C C . ARG A 1 98 ? -14.978 0.047 46.731 1.00 91.31 98 ARG A C 1
ATOM 833 O O . ARG A 1 98 ? -15.765 -0.537 45.977 1.00 91.31 98 ARG A O 1
ATOM 840 N N . LEU A 1 99 ? -13.842 0.590 46.297 1.00 91.56 99 LEU A N 1
ATOM 841 C CA . LEU A 1 99 ? -13.370 0.517 44.915 1.00 91.56 99 LEU A CA 1
ATOM 842 C C . LEU A 1 99 ? -13.036 -0.920 44.519 1.00 91.56 99 LEU A C 1
ATOM 844 O O . LEU A 1 99 ? -13.428 -1.341 43.435 1.00 91.56 99 LEU A O 1
ATOM 848 N N . GLU A 1 100 ? -12.402 -1.698 45.391 1.00 92.81 100 GLU A N 1
AT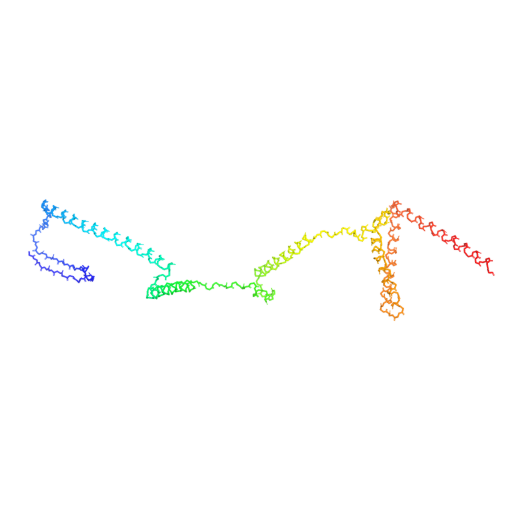OM 849 C CA . GLU A 1 100 ? -12.149 -3.127 45.200 1.00 92.81 100 GLU A CA 1
ATOM 850 C C . GLU A 1 100 ? -13.443 -3.919 45.070 1.00 92.81 100 GLU A C 1
ATOM 852 O O . GLU A 1 100 ? -13.593 -4.696 44.128 1.00 92.81 100 GLU A O 1
ATOM 857 N N . ARG A 1 101 ? -14.431 -3.670 45.939 1.00 95.31 101 ARG A N 1
ATOM 858 C CA . ARG A 1 101 ? -15.756 -4.295 45.824 1.00 95.31 101 ARG A CA 1
ATOM 859 C C . ARG A 1 101 ? -16.418 -3.963 44.486 1.00 95.31 101 ARG A C 1
ATOM 861 O O . ARG A 1 101 ? -17.008 -4.844 43.860 1.00 95.31 101 ARG A O 1
ATOM 868 N N . ASN A 1 102 ? -16.304 -2.717 44.021 1.00 95.56 102 ASN A N 1
ATOM 869 C CA . ASN A 1 102 ? -16.830 -2.297 42.721 1.00 95.56 102 ASN A CA 1
ATOM 870 C C . ASN A 1 102 ? -16.065 -2.958 41.558 1.00 95.56 102 ASN A C 1
ATOM 872 O O . ASN A 1 102 ? -16.688 -3.506 40.652 1.00 95.56 102 ASN A O 1
ATOM 876 N N . ARG A 1 103 ? -14.728 -3.003 41.611 1.00 96.69 103 ARG A N 1
ATOM 877 C CA . ARG A 1 103 ? -13.886 -3.724 40.639 1.00 96.69 103 ARG A CA 1
ATOM 878 C C . ARG A 1 103 ? -14.256 -5.206 40.581 1.00 96.69 103 ARG A C 1
ATOM 880 O O . ARG A 1 103 ? -14.469 -5.729 39.492 1.00 96.69 103 ARG A O 1
ATOM 887 N N . ALA A 1 104 ? -14.418 -5.857 41.732 1.00 95.62 104 ALA A N 1
ATOM 888 C CA . ALA A 1 104 ? -14.824 -7.255 41.836 1.00 95.62 104 ALA A CA 1
ATOM 889 C C . ALA A 1 104 ? -16.231 -7.484 41.270 1.00 95.62 104 ALA A C 1
ATOM 891 O O . ALA A 1 104 ? -16.456 -8.448 40.540 1.00 95.62 104 ALA A O 1
ATOM 892 N N . TYR A 1 105 ? -17.176 -6.583 41.551 1.00 95.38 105 TYR A N 1
ATOM 893 C CA . TYR A 1 105 ? -18.507 -6.627 40.950 1.00 95.38 105 TYR A CA 1
ATOM 894 C C . TYR A 1 105 ? -18.437 -6.492 39.424 1.00 95.38 105 TYR A C 1
ATOM 896 O O . TYR A 1 105 ? -19.009 -7.314 38.710 1.00 95.38 105 TYR A O 1
ATOM 904 N N . GLN A 1 106 ? -17.694 -5.511 38.905 1.00 93.69 106 GLN A N 1
ATOM 905 C CA . GLN A 1 106 ? -17.517 -5.320 37.464 1.00 93.69 106 GLN A CA 1
ATOM 906 C C . GLN A 1 106 ? -16.846 -6.522 36.801 1.00 93.69 106 GLN A C 1
ATOM 908 O O . GLN A 1 106 ? -17.271 -6.931 35.722 1.00 93.69 106 GLN A O 1
ATOM 913 N N . GLN A 1 107 ? -15.837 -7.109 37.444 1.00 94.44 107 GLN A N 1
ATOM 914 C CA . GLN A 1 107 ? -15.160 -8.307 36.965 1.00 94.44 107 GLN A CA 1
ATOM 915 C C . GLN A 1 107 ? -16.137 -9.484 36.884 1.00 94.44 107 GLN A C 1
ATOM 917 O O . GLN A 1 107 ? -16.302 -10.055 35.811 1.00 94.44 107 GLN A O 1
ATOM 922 N N . LYS A 1 108 ? -16.906 -9.743 37.951 1.00 95.19 108 LYS A N 1
ATOM 923 C CA . LYS A 1 108 ? -17.974 -10.758 37.949 1.00 95.19 108 LYS A CA 1
ATOM 924 C C . LYS A 1 108 ? -18.995 -10.526 36.833 1.00 95.19 108 LYS A C 1
ATOM 926 O O . LYS A 1 108 ? -19.412 -11.477 36.181 1.00 95.19 108 LYS A O 1
ATOM 931 N N . GLN A 1 109 ? -19.386 -9.275 36.576 1.00 90.69 109 GLN A N 1
ATOM 932 C CA . GLN A 1 109 ? -20.293 -8.950 35.469 1.00 90.69 109 GLN A CA 1
ATOM 933 C C . GLN A 1 109 ? -19.655 -9.204 34.097 1.00 90.69 109 GLN A C 1
ATOM 935 O O . GLN A 1 109 ? -20.325 -9.710 33.197 1.00 90.69 109 GLN A O 1
ATOM 940 N N . ARG A 1 110 ? -18.369 -8.877 33.914 1.00 91.06 110 ARG A N 1
ATOM 941 C CA . ARG A 1 110 ? -17.626 -9.170 32.678 1.00 91.06 110 ARG A CA 1
ATOM 942 C C . ARG A 1 110 ? -17.505 -10.670 32.450 1.00 91.06 110 ARG A C 1
ATOM 944 O O . ARG A 1 110 ? -17.739 -11.114 31.333 1.00 91.06 110 ARG A O 1
ATOM 951 N N . ASP A 1 111 ? -17.199 -11.430 33.492 1.00 90.38 111 ASP A N 1
ATOM 952 C CA . ASP A 1 111 ? -17.027 -12.878 33.408 1.00 90.38 111 ASP A CA 1
ATOM 953 C C . ASP A 1 111 ? -18.363 -13.580 33.160 1.00 90.38 111 ASP A C 1
ATOM 955 O O . ASP A 1 111 ? -18.443 -14.430 32.280 1.00 90.38 111 ASP A O 1
ATOM 959 N N . LYS A 1 112 ? -19.452 -13.133 33.802 1.00 91.44 112 LYS A N 1
ATOM 960 C CA . LYS A 1 112 ? -20.813 -13.594 33.484 1.00 91.44 112 LYS A CA 1
ATOM 961 C C . LYS A 1 112 ? -21.178 -13.318 32.022 1.00 91.44 112 LYS A C 1
ATOM 963 O O . LYS A 1 112 ? -21.721 -14.190 31.351 1.00 91.44 112 LYS A O 1
ATOM 968 N N . LYS A 1 113 ? -20.852 -12.124 31.510 1.00 86.88 113 LYS A N 1
ATOM 969 C CA . LYS A 1 113 ? -21.070 -11.773 30.097 1.00 86.88 113 LYS A CA 1
ATOM 970 C C . LYS A 1 113 ? -20.231 -12.642 29.161 1.00 86.88 113 LYS A C 1
ATOM 972 O O . LYS A 1 113 ? -20.780 -13.143 28.187 1.00 86.88 113 LYS A O 1
ATOM 977 N N . LYS A 1 114 ? -18.946 -12.853 29.463 1.00 83.38 114 LYS A N 1
ATOM 978 C CA . LYS A 1 114 ? -18.064 -13.750 28.699 1.00 83.38 114 LYS A CA 1
ATOM 979 C C . LYS A 1 114 ? -18.600 -15.181 28.681 1.00 83.38 114 LYS A C 1
ATOM 981 O O . LYS A 1 114 ? -18.684 -15.753 27.609 1.00 83.38 114 LYS A O 1
ATOM 986 N N . ALA A 1 115 ? -19.019 -15.713 29.829 1.00 82.56 115 ALA A N 1
ATOM 987 C CA . ALA A 1 115 ? -19.555 -17.069 29.950 1.00 82.56 115 ALA A CA 1
ATOM 988 C C . ALA A 1 115 ? -20.889 -17.260 29.206 1.00 82.56 115 ALA A C 1
ATOM 990 O O . ALA A 1 115 ? -21.155 -18.337 28.691 1.00 82.56 115 ALA A O 1
ATOM 991 N N . SER A 1 116 ? -21.727 -16.218 29.131 1.00 81.62 116 SER A N 1
ATOM 992 C CA . SER A 1 116 ? -22.986 -16.257 28.369 1.00 81.62 116 SER A CA 1
ATOM 993 C C . SER A 1 116 ? -22.810 -16.086 26.858 1.00 81.62 116 SER A C 1
ATOM 995 O O . SER A 1 116 ? -23.754 -16.321 26.107 1.00 81.62 116 SER A O 1
ATOM 997 N N . GLN A 1 117 ? -21.640 -15.625 26.400 1.00 71.25 117 GLN A N 1
ATOM 998 C CA . GLN A 1 117 ? -21.382 -15.487 24.973 1.00 71.25 117 GLN A CA 1
ATOM 999 C C . GLN A 1 117 ? -20.881 -16.825 24.421 1.00 71.25 117 GLN A C 1
ATOM 1001 O O . GLN A 1 117 ? -19.877 -17.328 24.922 1.00 71.25 117 GLN A O 1
ATOM 1006 N N . PRO A 1 118 ? -21.529 -17.393 23.384 1.00 66.00 118 PRO A N 1
ATOM 1007 C CA . PRO A 1 118 ? -20.963 -18.538 22.686 1.00 66.00 118 PRO A CA 1
ATOM 1008 C C . PRO A 1 118 ? -19.581 -18.149 22.155 1.00 66.00 118 PRO A C 1
ATOM 1010 O O . PRO A 1 118 ? -19.400 -17.024 21.671 1.00 66.00 118 PRO A O 1
ATOM 1013 N N . GLU A 1 119 ? -18.612 -19.061 22.266 1.00 64.06 119 GLU A N 1
ATOM 1014 C CA . GLU A 1 119 ? -17.267 -18.881 21.723 1.00 64.06 119 GLU A CA 1
ATOM 1015 C C . GLU A 1 119 ? -17.387 -18.726 20.204 1.00 64.06 119 GLU A C 1
ATOM 1017 O O . GLU A 1 119 ? -17.467 -19.687 19.442 1.00 64.06 119 GLU A O 1
ATOM 1022 N N . LYS A 1 120 ? -17.507 -17.478 19.744 1.00 61.62 120 LYS A N 1
ATOM 1023 C CA . LYS A 1 120 ? -17.523 -17.185 18.314 1.00 61.62 120 LYS A CA 1
ATOM 1024 C C . LYS A 1 120 ? -16.202 -17.700 17.744 1.00 61.62 120 LYS A C 1
ATOM 1026 O O . LYS A 1 120 ? -15.167 -17.438 18.367 1.00 61.62 120 LYS A O 1
ATOM 1031 N N . PRO A 1 121 ? -16.197 -18.358 16.572 1.00 61.03 121 PRO A N 1
ATOM 1032 C CA . PRO A 1 121 ? -14.953 -18.763 15.934 1.00 61.03 121 PRO A CA 1
ATOM 1033 C C . PRO A 1 121 ? -14.050 -17.532 15.816 1.00 61.03 121 PRO A C 1
ATOM 1035 O O . PRO A 1 121 ? -14.412 -16.515 15.212 1.00 61.03 121 PRO A O 1
ATOM 1038 N N . ARG A 1 122 ? -12.903 -17.576 16.499 1.00 69.56 122 ARG A N 1
ATOM 1039 C CA . ARG A 1 122 ? -11.982 -16.445 16.572 1.00 69.56 122 ARG A CA 1
ATOM 1040 C C . ARG A 1 122 ? -11.437 -16.198 15.169 1.00 69.56 122 ARG A C 1
ATOM 1042 O O . ARG A 1 122 ? -10.713 -17.033 14.639 1.00 69.56 122 ARG A O 1
ATOM 1049 N N . LYS A 1 123 ? -11.748 -15.040 14.573 1.00 76.38 123 LYS A N 1
ATOM 1050 C CA . LYS A 1 123 ? -11.112 -14.621 13.314 1.00 76.38 123 LYS A CA 1
ATOM 1051 C C . LYS A 1 123 ? -9.597 -14.587 13.548 1.00 76.38 123 LYS A C 1
ATOM 1053 O O . LYS A 1 123 ? -9.148 -13.852 14.433 1.00 76.38 123 LYS A O 1
ATOM 1058 N N . ARG A 1 124 ? -8.828 -15.367 12.778 1.00 79.81 124 ARG A N 1
ATOM 1059 C CA . ARG A 1 124 ? -7.355 -15.400 12.846 1.00 79.81 124 ARG A CA 1
ATOM 1060 C C . ARG A 1 124 ? -6.808 -13.976 12.736 1.00 79.81 124 ARG A C 1
ATOM 1062 O O . ARG A 1 124 ? -7.416 -13.134 12.071 1.00 79.81 124 ARG A O 1
ATOM 1069 N N . SER A 1 125 ? -5.706 -13.640 13.397 1.00 84.69 125 SER A N 1
ATOM 1070 C CA . SER A 1 125 ? -5.112 -12.295 13.291 1.00 84.69 125 SER A CA 1
ATOM 1071 C C . SER A 1 125 ? -4.407 -12.097 11.937 1.00 84.69 125 SER A C 1
ATOM 1073 O O . SER A 1 125 ? -3.979 -13.062 11.318 1.00 84.69 125 SER A O 1
ATOM 1075 N N . LEU A 1 126 ? -4.228 -10.856 11.452 1.00 84.31 126 LEU A N 1
ATOM 1076 C CA . LEU A 1 126 ? -3.470 -10.598 10.204 1.00 84.31 126 LEU A CA 1
ATOM 1077 C C . LEU A 1 126 ? -2.035 -11.157 10.256 1.00 84.31 126 LEU A C 1
ATOM 1079 O O . LEU A 1 126 ? -1.483 -11.536 9.228 1.00 84.31 126 LEU A O 1
ATOM 1083 N N . LYS A 1 127 ? -1.443 -11.224 11.457 1.00 85.75 127 LYS A N 1
ATOM 1084 C CA . LYS A 1 127 ? -0.113 -11.797 11.703 1.00 85.75 127 LYS A CA 1
ATOM 1085 C C . LYS A 1 127 ? -0.115 -13.326 11.628 1.00 85.75 127 LYS A C 1
ATOM 1087 O O . LYS A 1 127 ? 0.881 -13.895 11.206 1.00 85.75 127 LYS A O 1
ATOM 1092 N N . GLU A 1 128 ? -1.205 -13.972 12.033 1.00 85.94 128 GLU A N 1
ATOM 1093 C CA . GLU A 1 128 ? -1.412 -15.413 11.839 1.00 85.94 128 GLU A CA 1
ATOM 1094 C C . GLU A 1 128 ? -1.663 -15.725 10.364 1.00 85.94 128 GLU A C 1
ATOM 1096 O O . GLU A 1 128 ? -0.995 -16.589 9.815 1.00 85.94 128 GLU A O 1
ATOM 1101 N N . LEU A 1 129 ? -2.525 -14.950 9.693 1.00 87.44 129 LEU A N 1
ATOM 1102 C CA . LEU A 1 129 ? -2.784 -15.106 8.259 1.00 87.44 129 LEU A CA 1
ATOM 1103 C C . LEU A 1 129 ? -1.521 -14.950 7.410 1.00 87.44 129 LEU A C 1
ATOM 1105 O O . LEU A 1 129 ? -1.347 -15.661 6.434 1.00 87.44 129 LEU A O 1
ATOM 1109 N N . ALA A 1 130 ? -0.628 -14.028 7.777 1.00 85.88 130 ALA A N 1
ATOM 1110 C CA . ALA A 1 130 ? 0.622 -13.813 7.052 1.00 85.88 130 ALA A CA 1
ATOM 1111 C C . ALA A 1 130 ? 1.635 -14.964 7.190 1.00 85.88 130 ALA A C 1
ATOM 1113 O O . ALA A 1 130 ? 2.593 -14.988 6.423 1.00 85.88 130 ALA A O 1
ATOM 1114 N N . LYS A 1 131 ? 1.460 -15.851 8.180 1.00 87.12 131 LYS A N 1
ATOM 1115 C CA . LYS A 1 131 ? 2.310 -17.029 8.414 1.00 87.12 131 LYS A CA 1
ATOM 1116 C C . LYS A 1 131 ? 1.754 -18.307 7.787 1.00 87.12 131 LYS A C 1
ATOM 1118 O O . LYS A 1 131 ? 2.486 -19.283 7.720 1.00 87.12 131 LYS A O 1
ATOM 1123 N N . LEU A 1 132 ? 0.474 -18.307 7.424 1.00 82.88 132 LEU A N 1
ATOM 1124 C CA . LEU A 1 132 ? -0.176 -19.426 6.755 1.00 82.88 132 LEU A CA 1
ATOM 1125 C C . LEU A 1 132 ? 0.111 -19.363 5.257 1.00 82.88 132 LEU A C 1
ATOM 1127 O O . LEU A 1 132 ? 0.148 -18.275 4.672 1.00 82.88 132 LEU A O 1
ATOM 1131 N N . ASP A 1 133 ? 0.287 -20.529 4.649 1.00 73.25 133 ASP A N 1
ATOM 1132 C CA . ASP A 1 133 ? 0.439 -20.638 3.207 1.00 73.25 133 ASP A CA 1
ATOM 1133 C C . ASP A 1 133 ? -0.920 -20.463 2.521 1.00 73.25 133 ASP A C 1
ATOM 1135 O O . ASP A 1 133 ? -1.973 -20.720 3.104 1.00 73.25 133 ASP A O 1
ATOM 1139 N N . GLY A 1 134 ? -0.914 -19.995 1.269 1.00 70.31 134 GLY A N 1
ATOM 1140 C CA . GLY A 1 134 ? -2.127 -19.611 0.529 1.00 70.31 134 GLY A CA 1
ATOM 1141 C C . GLY A 1 134 ? -3.215 -20.690 0.441 1.00 70.31 134 GLY A C 1
ATOM 1142 O O . GLY A 1 134 ? -4.372 -20.350 0.222 1.00 70.31 134 GLY A O 1
ATOM 1143 N N . ALA A 1 135 ? -2.855 -21.961 0.637 1.00 73.19 135 ALA A N 1
ATOM 1144 C CA . ALA A 1 135 ? -3.774 -23.097 0.654 1.00 73.19 135 ALA A CA 1
ATOM 1145 C C . ALA A 1 135 ? -4.547 -23.257 1.983 1.00 73.19 135 ALA A C 1
ATOM 1147 O O . ALA A 1 135 ? -5.640 -23.814 1.979 1.00 73.19 135 ALA A O 1
ATOM 1148 N N . ASP A 1 136 ? -4.026 -22.730 3.098 1.00 77.44 136 ASP A N 1
ATOM 1149 C CA . ASP A 1 136 ? -4.634 -22.823 4.440 1.00 77.44 136 ASP A CA 1
ATOM 1150 C C . ASP A 1 136 ? -5.543 -21.625 4.779 1.00 77.44 136 ASP A C 1
ATOM 1152 O O . ASP A 1 136 ? -6.146 -21.547 5.862 1.00 77.44 136 ASP A O 1
ATOM 1156 N N . LEU A 1 137 ? -5.598 -20.656 3.862 1.00 79.56 137 LEU A N 1
ATOM 1157 C CA . LEU A 1 137 ? -6.366 -19.422 3.953 1.00 79.56 137 LEU A CA 1
ATOM 1158 C C . LEU A 1 137 ? -7.725 -19.602 3.276 1.00 79.56 137 LEU A C 1
ATOM 1160 O O . LEU A 1 137 ? -7.818 -19.958 2.104 1.00 79.56 137 LEU A O 1
ATOM 1164 N N . THR A 1 138 ? -8.796 -19.278 3.999 1.00 85.38 138 THR A N 1
ATOM 1165 C CA . THR A 1 138 ? -10.116 -19.116 3.370 1.00 85.38 138 THR A CA 1
ATOM 1166 C C . THR A 1 138 ? -10.098 -17.913 2.409 1.00 85.38 138 THR A C 1
ATOM 1168 O O . THR A 1 138 ? -9.311 -16.983 2.619 1.00 85.38 138 THR A O 1
ATOM 1171 N N . PRO A 1 139 ? -10.952 -17.870 1.366 1.00 84.81 139 PRO A N 1
ATOM 1172 C CA . PRO A 1 139 ? -10.949 -16.767 0.398 1.00 84.81 139 PRO A CA 1
ATOM 1173 C C . PRO A 1 139 ? -11.148 -15.393 1.063 1.00 84.81 139 PRO A C 1
ATOM 1175 O O . PRO A 1 139 ? -10.431 -14.447 0.747 1.00 84.81 139 PRO A O 1
ATOM 1178 N N . GLU A 1 140 ? -12.018 -15.301 2.073 1.00 83.94 140 GLU A N 1
ATOM 1179 C CA . GLU A 1 140 ? -12.252 -14.066 2.840 1.00 83.94 140 GLU A CA 1
ATOM 1180 C C . GLU A 1 140 ? -11.006 -13.629 3.647 1.00 83.94 140 GLU A C 1
ATOM 1182 O O . GLU A 1 140 ? -10.696 -12.440 3.777 1.00 83.94 140 GLU A O 1
ATOM 1187 N N . GLU A 1 141 ? -10.234 -14.582 4.178 1.00 86.62 141 GLU A N 1
ATOM 1188 C CA . GLU A 1 141 ? -8.986 -14.298 4.893 1.00 86.62 141 GLU A CA 1
ATOM 1189 C C . GLU A 1 141 ? -7.858 -13.874 3.945 1.00 86.62 141 GLU A C 1
ATOM 1191 O O . GLU A 1 141 ? -7.100 -12.948 4.266 1.00 86.62 141 GLU A O 1
ATOM 1196 N N . ALA A 1 142 ? -7.768 -14.508 2.774 1.00 87.06 142 ALA A N 1
ATOM 1197 C CA . ALA A 1 142 ? -6.825 -14.148 1.724 1.00 87.06 142 ALA A CA 1
ATOM 1198 C C . ALA A 1 142 ? -7.082 -12.723 1.212 1.00 87.06 142 ALA A C 1
ATOM 1200 O O . ALA A 1 142 ? -6.146 -11.922 1.140 1.00 87.06 142 ALA A O 1
ATOM 1201 N N . GLU A 1 143 ? -8.343 -12.366 0.956 1.00 88.56 143 GLU A N 1
ATOM 1202 C CA . GLU A 1 143 ? -8.743 -11.007 0.577 1.00 88.56 143 GLU A CA 1
ATOM 1203 C C . GLU A 1 143 ? -8.375 -9.987 1.654 1.00 88.56 143 GLU A C 1
ATOM 1205 O O . GLU A 1 143 ? -7.776 -8.949 1.362 1.00 88.56 143 GLU A O 1
ATOM 1210 N N . ARG A 1 144 ? -8.640 -10.294 2.929 1.00 89.81 144 ARG A N 1
ATOM 1211 C CA . ARG A 1 144 ? -8.289 -9.399 4.039 1.00 89.81 144 ARG A CA 1
ATOM 1212 C C . ARG A 1 144 ? -6.776 -9.183 4.152 1.00 89.81 144 ARG A C 1
ATOM 1214 O O . ARG A 1 144 ? -6.326 -8.068 4.434 1.00 89.81 144 ARG A O 1
ATOM 1221 N N . LEU A 1 145 ? -5.978 -10.233 3.944 1.00 90.81 145 LEU A N 1
ATOM 1222 C CA . LEU A 1 145 ? -4.517 -10.137 3.935 1.00 90.81 145 LEU A CA 1
ATOM 1223 C C . LEU A 1 145 ? -4.012 -9.350 2.716 1.00 90.81 145 LEU A C 1
ATOM 1225 O O . LEU A 1 145 ? -3.108 -8.520 2.856 1.00 90.81 145 LEU A O 1
ATOM 1229 N N . ALA A 1 146 ? -4.608 -9.565 1.543 1.00 91.44 146 ALA A N 1
ATOM 1230 C CA . ALA A 1 146 ? -4.289 -8.842 0.317 1.00 91.44 146 ALA A CA 1
ATOM 1231 C C . ALA A 1 146 ? -4.602 -7.345 0.445 1.00 91.44 146 ALA A C 1
ATOM 1233 O O . ALA A 1 146 ? -3.724 -6.522 0.184 1.00 91.44 146 ALA A O 1
ATOM 1234 N N . ALA A 1 147 ? -5.782 -6.984 0.956 1.00 93.56 147 ALA A N 1
ATOM 1235 C CA . ALA A 1 147 ? -6.171 -5.599 1.220 1.00 93.56 147 ALA A CA 1
ATOM 1236 C C . ALA A 1 147 ? -5.199 -4.908 2.193 1.00 93.56 147 ALA A C 1
ATOM 1238 O O . ALA A 1 147 ? -4.788 -3.764 1.985 1.00 93.56 147 ALA A O 1
ATOM 1239 N N . HIS A 1 148 ? -4.751 -5.617 3.236 1.00 92.31 148 HIS A N 1
ATOM 1240 C CA . HIS A 1 148 ? -3.728 -5.097 4.144 1.00 92.31 148 HIS A CA 1
ATOM 1241 C C . HIS A 1 148 ? -2.384 -4.853 3.430 1.00 92.31 148 HIS A C 1
ATOM 1243 O O . HIS A 1 148 ? -1.763 -3.805 3.627 1.00 92.31 148 HIS A O 1
ATOM 1249 N N . ARG A 1 149 ? -1.931 -5.789 2.582 1.00 94.12 14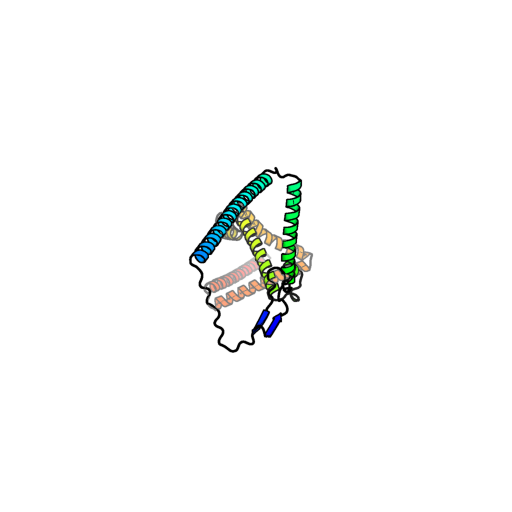9 ARG A N 1
ATOM 1250 C CA . ARG A 1 149 ? -0.697 -5.636 1.787 1.00 94.12 149 ARG A CA 1
ATOM 1251 C C . ARG A 1 149 ? -0.799 -4.468 0.801 1.00 94.12 149 ARG A C 1
ATOM 1253 O O . ARG A 1 149 ? 0.138 -3.674 0.724 1.00 94.12 149 ARG A O 1
ATOM 1260 N N . GLN A 1 150 ? -1.935 -4.315 0.121 1.00 94.69 150 GLN A N 1
ATOM 1261 C CA . GLN A 1 150 ? -2.211 -3.198 -0.788 1.00 94.69 150 GLN A CA 1
ATOM 1262 C C . GLN A 1 150 ? -2.132 -1.856 -0.059 1.00 94.69 150 GLN A C 1
ATOM 1264 O O . GLN A 1 150 ? -1.343 -0.998 -0.447 1.00 94.69 150 GLN A O 1
ATOM 1269 N N . LYS A 1 151 ? -2.822 -1.715 1.079 1.00 96.50 151 LYS A N 1
ATOM 1270 C CA . LYS A 1 151 ? -2.780 -0.489 1.889 1.00 96.50 151 LYS A CA 1
ATOM 1271 C C . LYS A 1 151 ? -1.355 -0.113 2.316 1.00 96.50 151 LYS A C 1
ATOM 1273 O O . LYS A 1 151 ? -0.996 1.063 2.339 1.00 96.50 151 LYS A O 1
ATOM 1278 N N . LYS A 1 152 ? -0.513 -1.095 2.660 1.00 95.81 152 LYS A N 1
ATOM 1279 C CA . LYS A 1 152 ? 0.902 -0.849 2.997 1.00 95.81 152 LYS A CA 1
ATOM 1280 C C . LYS A 1 152 ? 1.720 -0.436 1.771 1.00 95.81 152 LYS A C 1
ATOM 1282 O O . LYS A 1 152 ? 2.549 0.467 1.884 1.00 95.81 152 LYS A O 1
ATOM 1287 N N . ALA A 1 153 ? 1.480 -1.056 0.617 1.00 96.44 153 ALA A N 1
ATOM 1288 C CA . ALA A 1 153 ? 2.127 -0.685 -0.638 1.00 96.44 153 ALA A CA 1
ATOM 1289 C C . ALA A 1 153 ? 1.760 0.746 -1.066 1.00 96.44 153 ALA A C 1
ATOM 1291 O O . ALA A 1 153 ? 2.641 1.514 -1.449 1.00 96.44 153 ALA A O 1
ATOM 1292 N N . GLU A 1 154 ? 0.492 1.132 -0.924 1.00 96.56 154 GLU A N 1
ATOM 1293 C CA . GLU A 1 154 ? 0.001 2.487 -1.191 1.00 96.56 154 GLU A CA 1
ATOM 1294 C C . GLU A 1 154 ? 0.632 3.520 -0.262 1.00 96.56 154 GLU A C 1
ATOM 1296 O O . GLU A 1 154 ? 1.125 4.541 -0.734 1.00 96.56 154 GLU A O 1
ATOM 1301 N N . GLN A 1 155 ? 0.701 3.240 1.044 1.00 96.44 155 GLN A N 1
ATOM 1302 C CA . GLN A 1 155 ? 1.396 4.112 1.997 1.00 96.44 155 GLN A CA 1
ATOM 1303 C C . GLN A 1 155 ? 2.861 4.316 1.608 1.00 96.44 155 GLN A C 1
ATOM 1305 O O . GLN A 1 155 ? 3.362 5.439 1.627 1.00 96.44 155 GLN A O 1
ATOM 1310 N N . HIS A 1 156 ? 3.547 3.240 1.220 1.00 96.75 156 HIS A N 1
ATOM 1311 C CA . HIS A 1 156 ? 4.939 3.321 0.795 1.00 96.75 156 HIS A CA 1
ATOM 1312 C C . HIS A 1 156 ? 5.096 4.084 -0.532 1.00 96.75 156 HIS A C 1
ATOM 1314 O O . HIS A 1 156 ? 6.046 4.850 -0.698 1.00 96.75 156 HIS A O 1
ATOM 1320 N N . LYS A 1 157 ? 4.156 3.924 -1.471 1.00 96.81 157 LYS A N 1
ATOM 1321 C CA . LYS A 1 157 ? 4.106 4.701 -2.717 1.00 96.81 157 LYS A CA 1
ATOM 1322 C C . LYS A 1 157 ? 3.905 6.189 -2.426 1.00 96.81 157 LYS A C 1
ATOM 1324 O O . LYS A 1 157 ? 4.726 6.989 -2.858 1.00 96.81 157 LYS A O 1
ATOM 1329 N N . ALA A 1 158 ? 2.903 6.542 -1.623 1.00 96.25 158 ALA A N 1
ATOM 1330 C CA . ALA A 1 158 ? 2.620 7.920 -1.233 1.00 96.25 158 ALA A CA 1
ATOM 1331 C C . ALA A 1 158 ? 3.804 8.570 -0.500 1.00 96.25 158 ALA A C 1
ATOM 1333 O O . ALA A 1 158 ? 4.143 9.722 -0.760 1.00 96.25 158 ALA A O 1
ATOM 1334 N N . TRP A 1 159 ? 4.484 7.822 0.375 1.00 96.62 159 TRP A N 1
ATOM 1335 C CA . TRP A 1 159 ? 5.710 8.285 1.021 1.00 96.62 159 TRP A CA 1
ATOM 1336 C C . TRP A 1 159 ? 6.826 8.565 0.003 1.00 96.62 159 TRP A C 1
ATOM 1338 O O . TRP A 1 159 ? 7.443 9.630 0.059 1.00 96.62 159 TRP A O 1
ATOM 1348 N N . ARG A 1 160 ? 7.051 7.665 -0.967 1.00 94.06 160 ARG A N 1
ATOM 1349 C CA . ARG A 1 160 ? 8.036 7.883 -2.042 1.00 94.06 160 ARG A CA 1
ATOM 1350 C C . ARG A 1 160 ? 7.683 9.077 -2.922 1.00 94.06 160 ARG A C 1
ATOM 1352 O O . ARG A 1 160 ? 8.577 9.835 -3.287 1.00 94.06 160 ARG A O 1
ATOM 1359 N N . ASP A 1 161 ? 6.413 9.253 -3.254 1.00 91.94 161 ASP A N 1
ATOM 1360 C CA . ASP A 1 161 ? 5.963 10.361 -4.095 1.00 91.94 161 ASP A CA 1
ATOM 1361 C C . ASP A 1 161 ? 6.103 11.699 -3.358 1.00 91.94 161 ASP A C 1
ATOM 1363 O O . ASP A 1 161 ? 6.618 12.655 -3.932 1.00 91.94 161 ASP A O 1
ATOM 1367 N N . ARG A 1 162 ? 5.801 11.737 -2.053 1.00 92.94 162 ARG A N 1
ATOM 1368 C CA . ARG A 1 162 ? 6.054 12.906 -1.196 1.00 92.94 162 ARG A CA 1
ATOM 1369 C C . ARG A 1 162 ? 7.542 13.243 -1.085 1.00 92.94 162 ARG A C 1
ATOM 1371 O O . ARG A 1 162 ? 7.911 14.412 -1.090 1.00 92.94 162 ARG A O 1
ATOM 1378 N N . GLN A 1 163 ? 8.401 12.230 -0.988 1.00 88.50 163 GLN A N 1
ATOM 1379 C CA . GLN A 1 163 ? 9.855 12.416 -0.998 1.00 88.50 163 GLN A CA 1
ATOM 1380 C C . GLN A 1 163 ? 10.340 12.982 -2.336 1.00 88.50 163 GLN A C 1
ATOM 1382 O O . GLN A 1 163 ? 11.157 13.898 -2.354 1.00 88.50 163 GLN A O 1
ATOM 1387 N N . LYS A 1 164 ? 9.810 12.480 -3.457 1.00 84.00 164 LYS A N 1
ATOM 1388 C CA . LYS A 1 164 ? 10.124 13.011 -4.788 1.00 84.00 164 LYS A CA 1
ATOM 1389 C C . LYS A 1 164 ? 9.657 14.455 -4.959 1.00 84.00 164 LYS A C 1
ATOM 1391 O O . LYS A 1 164 ? 10.400 15.241 -5.527 1.00 84.00 164 LYS A O 1
ATOM 1396 N N . SER A 1 165 ? 8.465 14.804 -4.472 1.00 79.00 165 SER A N 1
ATOM 1397 C CA . SER A 1 165 ? 7.924 16.164 -4.592 1.00 79.00 165 SER A CA 1
ATOM 1398 C C . SER A 1 165 ? 8.588 17.170 -3.648 1.00 79.00 165 SER A C 1
ATOM 1400 O O . SER A 1 165 ? 8.576 18.359 -3.931 1.00 79.00 165 SER A O 1
ATOM 1402 N N . ALA A 1 166 ? 9.129 16.711 -2.514 1.00 83.62 166 ALA A N 1
ATOM 1403 C CA . ALA A 1 166 ? 9.847 17.553 -1.556 1.00 83.62 166 ALA A CA 1
ATOM 1404 C C . ALA A 1 166 ? 11.309 17.814 -1.956 1.00 83.62 166 ALA A C 1
ATOM 1406 O O . ALA A 1 166 ? 11.936 18.718 -1.407 1.00 83.62 166 ALA A O 1
ATOM 1407 N N . GLN A 1 167 ? 11.866 17.037 -2.893 1.00 75.12 167 GLN A N 1
ATOM 1408 C CA . GLN A 1 167 ? 13.160 17.371 -3.478 1.00 75.12 167 GLN A CA 1
ATOM 1409 C C . GLN A 1 167 ? 12.993 18.612 -4.362 1.00 75.12 167 GLN A C 1
ATOM 1411 O O . GLN A 1 167 ? 12.097 18.619 -5.211 1.00 75.12 167 GLN A O 1
ATOM 1416 N N . PRO A 1 168 ? 13.840 19.649 -4.202 1.00 70.38 168 PRO A N 1
ATOM 1417 C CA . PRO A 1 168 ? 13.845 20.760 -5.141 1.00 70.38 168 PRO A CA 1
ATOM 1418 C C . PRO A 1 168 ? 14.036 20.199 -6.555 1.00 70.38 168 PRO A C 1
ATOM 1420 O O . PRO A 1 168 ? 14.777 19.215 -6.713 1.00 70.38 168 PRO A O 1
ATOM 1423 N N . PRO A 1 169 ? 13.370 20.764 -7.582 1.00 63.81 169 PRO A N 1
ATOM 1424 C CA . PRO A 1 169 ? 13.590 20.327 -8.948 1.00 63.81 169 PRO A CA 1
ATOM 1425 C C . PRO A 1 169 ? 15.090 20.416 -9.197 1.00 63.81 169 PRO A C 1
ATOM 1427 O O . PRO A 1 169 ? 15.685 21.488 -9.074 1.00 63.81 169 PRO A O 1
ATOM 1430 N N . LYS A 1 170 ? 15.719 19.266 -9.470 1.00 61.72 170 LYS A N 1
ATOM 1431 C CA . LYS A 1 170 ? 17.123 19.242 -9.878 1.00 61.72 170 LYS A CA 1
ATOM 1432 C C . LYS A 1 170 ? 17.262 20.264 -11.013 1.00 61.72 170 LYS A C 1
ATOM 1434 O O . LYS A 1 170 ? 16.337 20.321 -11.834 1.00 61.72 170 LYS A O 1
ATOM 1439 N N . PRO A 1 171 ? 18.347 21.064 -11.063 1.00 60.50 171 PRO A N 1
ATOM 1440 C CA . PRO A 1 171 ? 18.577 21.959 -12.195 1.00 60.50 171 PRO A CA 1
ATOM 1441 C C . PRO A 1 171 ? 18.318 21.150 -13.463 1.00 60.50 171 PRO A C 1
ATOM 1443 O O . PRO A 1 171 ? 18.777 20.007 -13.529 1.00 60.50 171 PRO A O 1
ATOM 1446 N N . GLN A 1 172 ? 17.472 21.672 -14.360 1.00 61.81 172 GLN A N 1
ATOM 1447 C CA . GLN A 1 172 ? 16.931 20.958 -15.521 1.00 61.81 172 GLN A CA 1
ATOM 1448 C C . GLN A 1 172 ? 18.069 20.579 -16.479 1.00 61.81 172 GLN A C 1
ATOM 1450 O O . GLN A 1 172 ? 18.255 21.185 -17.527 1.00 61.81 172 GLN A O 1
ATOM 1455 N N . GLN A 1 173 ? 18.872 19.587 -16.108 1.00 68.88 173 GLN A N 1
ATOM 1456 C CA . GLN A 1 173 ? 19.836 18.973 -16.991 1.00 68.88 173 GLN A CA 1
ATOM 1457 C C . GLN A 1 173 ? 19.007 18.255 -18.042 1.00 68.88 173 GLN A C 1
ATOM 1459 O O . GLN A 1 173 ? 18.300 17.290 -17.729 1.00 68.88 173 GLN A O 1
ATOM 1464 N N . ARG A 1 174 ? 19.064 18.768 -19.271 1.00 73.88 174 ARG A N 1
ATOM 1465 C CA . ARG A 1 174 ? 18.407 18.171 -20.429 1.00 73.88 174 ARG A CA 1
ATOM 1466 C C . ARG A 1 174 ? 18.718 16.677 -20.464 1.00 73.88 174 ARG A C 1
ATOM 1468 O O . ARG A 1 174 ? 19.847 16.236 -20.221 1.00 73.88 174 ARG A O 1
ATOM 1475 N N . THR A 1 175 ? 17.701 15.869 -20.733 1.00 84.69 175 THR A N 1
ATOM 1476 C CA . THR A 1 175 ? 17.880 14.421 -20.863 1.00 84.69 175 THR A CA 1
ATOM 1477 C C . THR A 1 175 ? 18.837 14.117 -22.019 1.00 84.69 175 THR A C 1
ATOM 1479 O O . THR A 1 175 ? 18.919 14.872 -22.984 1.00 84.69 175 THR A O 1
ATOM 1482 N N . LEU A 1 176 ? 19.528 12.971 -21.993 1.00 85.12 176 LEU A N 1
ATOM 1483 C CA . LEU A 1 176 ? 20.423 12.568 -23.095 1.00 85.12 176 LEU A CA 1
ATOM 1484 C C . LEU A 1 176 ? 19.719 12.563 -24.467 1.00 85.12 176 LEU A C 1
ATOM 1486 O O . LEU A 1 176 ? 20.355 12.817 -25.486 1.00 85.12 176 LEU A O 1
ATOM 1490 N N . LYS A 1 177 ? 18.406 12.288 -24.490 1.00 88.44 177 LYS A N 1
ATOM 1491 C CA . LYS A 1 177 ? 17.581 12.313 -25.704 1.00 88.44 177 LYS A CA 1
ATOM 1492 C C . LYS A 1 177 ? 17.330 13.740 -26.198 1.00 88.44 177 LYS A C 1
ATOM 1494 O O . LYS A 1 177 ? 17.398 13.981 -27.398 1.00 88.44 177 LYS A O 1
ATOM 1499 N N . GLU A 1 178 ? 17.070 14.676 -25.290 1.00 87.50 178 GLU A N 1
ATOM 1500 C CA . GLU A 1 178 ? 16.944 16.100 -25.621 1.00 87.50 178 GLU A CA 1
ATOM 1501 C C . GLU A 1 178 ? 18.278 16.675 -26.090 1.00 87.50 178 GLU A C 1
ATOM 1503 O O . GLU A 1 178 ? 18.305 17.357 -27.106 1.00 87.50 178 GLU A O 1
ATOM 1508 N N . LEU A 1 179 ? 19.389 16.315 -25.441 1.00 89.12 179 LEU A N 1
ATOM 1509 C CA . LEU A 1 179 ? 20.734 16.697 -25.878 1.00 89.12 179 LEU A CA 1
ATOM 1510 C C . LEU A 1 179 ? 21.049 16.180 -27.284 1.00 89.12 179 LEU A C 1
ATOM 1512 O O . LEU A 1 179 ? 21.549 16.935 -28.113 1.00 89.12 179 LEU A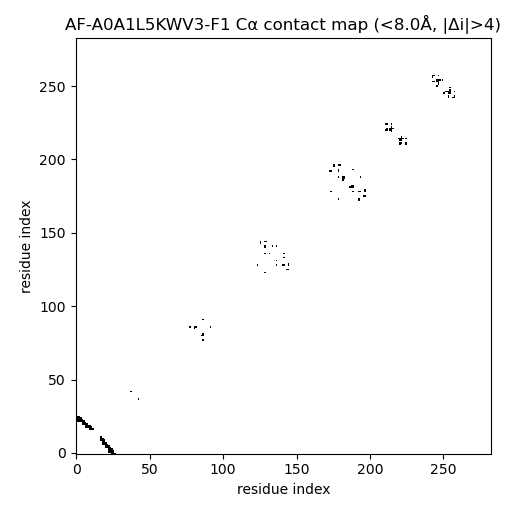 O 1
ATOM 1516 N N . ALA A 1 180 ? 20.714 14.920 -27.581 1.00 88.75 180 ALA A N 1
ATOM 1517 C CA . ALA A 1 180 ? 20.877 14.360 -28.921 1.00 88.75 180 ALA A CA 1
ATOM 1518 C C . ALA A 1 180 ? 20.042 15.118 -29.965 1.00 88.75 180 ALA A C 1
ATOM 1520 O O . ALA A 1 180 ? 20.570 15.458 -31.020 1.00 88.75 180 ALA A O 1
ATOM 1521 N N . ARG A 1 181 ? 18.781 15.445 -29.647 1.00 90.62 181 ARG A N 1
ATOM 1522 C CA . ARG A 1 181 ? 17.900 16.225 -30.529 1.00 90.62 181 ARG A CA 1
ATOM 1523 C C . ARG A 1 181 ? 18.413 17.651 -30.740 1.00 90.62 181 ARG A C 1
ATOM 1525 O O . ARG A 1 181 ? 18.367 18.145 -31.860 1.00 90.62 181 ARG A O 1
ATOM 1532 N N . CYS A 1 182 ? 18.908 18.306 -29.691 1.00 87.06 182 CYS A N 1
ATOM 1533 C CA . CYS A 1 182 ? 19.521 19.629 -29.791 1.00 87.06 182 CYS A CA 1
ATOM 1534 C C . CYS A 1 182 ? 20.782 19.594 -30.661 1.00 87.06 182 CYS A C 1
ATOM 1536 O O . CYS A 1 182 ? 20.938 20.461 -31.513 1.00 87.06 182 CYS A O 1
ATOM 1538 N N . ALA A 1 183 ? 21.626 18.568 -30.509 1.00 88.56 183 ALA A N 1
ATOM 1539 C CA . ALA A 1 183 ? 22.828 18.397 -31.320 1.00 88.56 183 ALA A CA 1
ATOM 1540 C C . ALA A 1 183 ? 22.500 18.129 -32.800 1.00 88.56 183 ALA A C 1
ATOM 1542 O O . ALA A 1 183 ? 23.147 18.691 -33.676 1.00 88.56 183 ALA A O 1
ATOM 1543 N N . GLU A 1 184 ? 21.484 17.308 -33.092 1.00 89.94 184 GLU A N 1
ATOM 1544 C CA . GLU A 1 184 ? 21.001 17.071 -34.464 1.00 89.94 184 GLU A CA 1
ATOM 1545 C C . GLU A 1 184 ? 20.383 18.328 -35.092 1.00 89.94 184 GLU A C 1
ATOM 1547 O O . GLU A 1 184 ? 20.563 18.572 -36.281 1.00 89.94 184 GLU A O 1
ATOM 1552 N N . ALA A 1 185 ? 19.693 19.144 -34.292 1.00 89.94 185 ALA A N 1
ATOM 1553 C CA . ALA A 1 185 ? 19.093 20.405 -34.725 1.00 89.94 185 ALA A CA 1
ATOM 1554 C C . ALA A 1 185 ? 20.086 21.586 -34.777 1.00 89.94 185 ALA A C 1
ATOM 1556 O O . ALA A 1 185 ? 19.673 22.699 -35.092 1.00 89.94 185 ALA A O 1
ATOM 1557 N N . GLY A 1 186 ? 21.365 21.378 -34.436 1.00 86.25 186 GLY A N 1
ATOM 1558 C CA . GLY A 1 186 ? 22.378 22.441 -34.397 1.00 86.25 186 GLY A CA 1
ATOM 1559 C C . GLY A 1 186 ? 22.137 23.509 -33.321 1.00 86.25 186 GLY A C 1
ATOM 1560 O O . GLY A 1 186 ? 22.658 24.617 -33.425 1.00 86.25 186 GLY A O 1
ATOM 1561 N N . LEU A 1 187 ? 21.333 23.205 -32.299 1.00 87.88 187 LEU A N 1
ATOM 1562 C CA . LEU A 1 187 ? 21.070 24.107 -31.178 1.00 87.88 187 LEU A CA 1
ATOM 1563 C C . LEU A 1 187 ? 22.281 24.161 -30.233 1.00 87.88 187 LEU A C 1
ATOM 1565 O O . LEU A 1 187 ? 22.989 23.162 -30.095 1.00 87.88 187 LEU A O 1
ATOM 1569 N N . PRO A 1 188 ? 22.510 25.287 -29.532 1.00 82.00 188 PRO A N 1
ATOM 1570 C CA . PRO A 1 188 ? 23.625 25.398 -28.602 1.00 82.00 188 PRO A CA 1
ATOM 1571 C C . PRO A 1 188 ? 23.450 24.438 -27.413 1.00 82.00 188 PRO A C 1
ATOM 1573 O O . PRO A 1 188 ? 22.446 24.481 -26.687 1.00 82.00 188 PRO A O 1
ATOM 1576 N N . LEU A 1 189 ? 24.450 23.572 -27.231 1.00 84.50 189 LEU A N 1
ATOM 1577 C CA . LEU A 1 189 ? 24.673 22.772 -26.026 1.00 84.50 189 LEU A CA 1
ATOM 1578 C C . LEU A 1 189 ? 25.759 23.452 -25.190 1.00 84.50 189 LEU A C 1
ATOM 1580 O O . LEU A 1 189 ? 26.703 24.022 -25.740 1.00 84.50 189 LEU A O 1
ATOM 1584 N N . THR A 1 190 ? 25.650 23.373 -23.865 1.00 85.69 190 THR A N 1
ATOM 1585 C CA . THR A 1 190 ? 26.773 23.757 -22.997 1.00 85.69 190 THR A CA 1
ATOM 1586 C C . THR A 1 190 ? 27.927 22.754 -23.148 1.00 85.69 190 THR A C 1
ATOM 1588 O O . THR A 1 190 ? 27.721 21.629 -23.609 1.00 85.69 190 THR A O 1
ATOM 1591 N N . LEU A 1 191 ? 29.148 23.134 -22.751 1.00 84.19 191 LEU A N 1
ATOM 1592 C CA . LEU A 1 191 ? 30.309 22.230 -22.805 1.00 84.19 191 LEU A CA 1
ATOM 1593 C C . LEU A 1 191 ? 30.063 20.943 -21.998 1.00 84.19 191 LEU A C 1
ATOM 1595 O O . LEU A 1 191 ? 30.251 19.849 -22.517 1.00 84.19 191 LEU A O 1
ATOM 1599 N N . GLU A 1 192 ? 29.524 21.067 -20.783 1.00 82.75 192 GLU A N 1
ATOM 1600 C CA . GLU A 1 192 ? 29.184 19.926 -19.920 1.00 82.75 192 GLU A CA 1
ATOM 1601 C C . GLU A 1 192 ? 28.101 19.019 -20.546 1.00 82.75 192 GLU A C 1
ATOM 1603 O O . GLU A 1 192 ? 28.161 17.790 -20.460 1.00 82.75 192 GLU A O 1
ATOM 1608 N N . GLU A 1 193 ? 27.107 19.604 -21.223 1.00 87.31 193 GLU A N 1
ATOM 1609 C CA . GLU A 1 193 ? 26.066 18.859 -21.939 1.00 87.31 193 GLU A CA 1
ATOM 1610 C C . GLU A 1 193 ? 26.625 18.094 -23.147 1.00 87.31 193 GLU A C 1
ATOM 1612 O O . GLU A 1 193 ? 26.253 16.937 -23.381 1.00 87.31 193 GLU A O 1
ATOM 1617 N N . ALA A 1 194 ? 27.527 18.724 -23.903 1.00 86.00 194 ALA A N 1
ATOM 1618 C CA . ALA A 1 194 ? 28.199 18.113 -25.042 1.00 86.00 194 ALA A CA 1
ATOM 1619 C C . ALA A 1 194 ? 29.108 16.958 -24.596 1.00 86.00 194 ALA A C 1
ATOM 1621 O O . ALA A 1 194 ? 28.974 15.850 -25.119 1.00 86.00 194 ALA A O 1
ATOM 1622 N N . GLU A 1 195 ? 29.937 17.172 -23.572 1.00 87.06 195 GLU A N 1
ATOM 1623 C CA . GLU A 1 195 ? 30.801 16.146 -22.978 1.00 87.06 195 GLU A CA 1
ATOM 1624 C C . GLU A 1 195 ? 29.991 14.962 -22.452 1.00 87.06 195 GLU A C 1
ATOM 1626 O O . GLU A 1 195 ? 30.340 13.803 -22.675 1.00 87.06 195 GLU A O 1
ATOM 1631 N N . ARG A 1 196 ? 28.854 15.218 -21.799 1.00 88.00 196 ARG A N 1
ATOM 1632 C CA . ARG A 1 196 ? 27.968 14.156 -21.312 1.00 88.00 196 ARG A CA 1
ATOM 1633 C C . ARG A 1 196 ? 27.364 13.337 -22.453 1.00 88.00 196 ARG A C 1
ATOM 1635 O O . ARG A 1 196 ? 27.287 12.105 -22.356 1.00 88.00 196 ARG A O 1
ATOM 1642 N N . LEU A 1 197 ? 26.902 13.998 -23.516 1.00 88.75 197 LEU A N 1
ATOM 1643 C CA . LEU A 1 197 ? 26.363 13.326 -24.700 1.00 88.75 197 LEU A CA 1
ATOM 1644 C C . LEU A 1 197 ? 27.452 12.509 -25.405 1.00 88.75 197 LEU A C 1
ATOM 1646 O O . LEU A 1 197 ? 27.209 11.372 -25.825 1.00 88.75 197 LEU A O 1
ATOM 1650 N N . GLU A 1 198 ? 28.655 13.062 -25.501 1.00 88.12 198 GLU A N 1
ATOM 1651 C CA . GLU A 1 198 ? 29.810 12.410 -26.095 1.00 88.12 198 GLU A CA 1
ATOM 1652 C C . GLU A 1 198 ? 30.273 11.211 -25.263 1.00 88.12 198 GLU A C 1
ATOM 1654 O O . GLU A 1 198 ? 30.410 10.116 -25.804 1.00 88.12 198 GLU A O 1
ATOM 1659 N N . ALA A 1 199 ? 30.380 11.345 -23.941 1.00 89.19 199 ALA A N 1
ATOM 1660 C CA . ALA A 1 199 ? 30.687 10.247 -23.032 1.00 89.19 199 ALA A CA 1
ATOM 1661 C C . ALA A 1 199 ? 29.670 9.106 -23.170 1.00 89.19 199 ALA A C 1
ATOM 1663 O O . ALA A 1 199 ? 30.049 7.936 -23.221 1.00 89.19 199 ALA A O 1
ATOM 1664 N N . HIS A 1 200 ? 28.375 9.414 -23.298 1.00 88.25 200 HIS A N 1
ATOM 1665 C CA . HIS A 1 200 ? 27.353 8.398 -23.555 1.00 88.25 200 HIS A CA 1
ATOM 1666 C C . HIS A 1 200 ? 27.551 7.695 -24.911 1.00 88.25 200 HIS A C 1
ATOM 1668 O O . HIS A 1 200 ? 27.486 6.465 -24.984 1.00 88.25 200 HIS A O 1
ATOM 1674 N N . ARG A 1 201 ? 27.833 8.450 -25.982 1.00 87.06 201 ARG A N 1
ATOM 1675 C CA . ARG A 1 201 ? 28.154 7.886 -27.307 1.00 87.06 201 ARG A CA 1
ATOM 1676 C C . ARG A 1 201 ? 29.414 7.016 -27.252 1.00 87.06 201 ARG A C 1
ATOM 1678 O O . ARG A 1 201 ? 29.448 5.946 -27.863 1.00 87.06 201 ARG A O 1
ATOM 1685 N N . ASN A 1 202 ? 30.410 7.437 -26.482 1.00 89.50 202 ASN A N 1
ATOM 1686 C CA . ASN A 1 202 ? 31.688 6.756 -26.338 1.00 89.50 202 ASN A CA 1
ATOM 1687 C C . ASN A 1 202 ? 31.578 5.495 -25.483 1.00 89.50 202 ASN A C 1
ATOM 1689 O O . ASN A 1 202 ? 32.214 4.511 -25.829 1.00 89.50 202 ASN A O 1
ATOM 1693 N N . ARG A 1 203 ? 30.700 5.437 -24.470 1.00 89.94 203 ARG A N 1
ATOM 1694 C CA . ARG A 1 203 ? 30.457 4.210 -23.679 1.00 89.94 203 ARG A CA 1
ATOM 1695 C C . ARG A 1 203 ? 30.060 3.023 -24.549 1.00 89.94 203 ARG A C 1
ATOM 1697 O O . ARG A 1 203 ? 30.626 1.946 -24.412 1.00 89.94 203 ARG A O 1
ATOM 1704 N N . LYS A 1 204 ? 29.110 3.216 -25.472 1.00 86.56 204 LYS A N 1
ATOM 1705 C CA . LYS A 1 204 ? 28.667 2.136 -26.369 1.00 86.56 204 LYS A CA 1
ATOM 1706 C C . LYS A 1 204 ? 29.771 1.723 -27.346 1.00 86.56 204 LYS A C 1
ATOM 1708 O O . LYS A 1 204 ? 29.917 0.540 -27.637 1.00 86.56 204 LYS A O 1
ATOM 1713 N N . LYS A 1 205 ? 30.546 2.691 -27.846 1.00 90.44 205 LYS A N 1
ATOM 1714 C CA . LYS A 1 205 ? 31.695 2.420 -28.720 1.00 90.44 205 LYS A CA 1
ATOM 1715 C C . LYS A 1 205 ? 32.791 1.655 -27.974 1.00 90.44 205 LYS A C 1
ATOM 1717 O O . LYS A 1 205 ? 33.257 0.652 -28.495 1.00 90.44 205 LYS A O 1
ATOM 1722 N N . ALA A 1 206 ? 33.143 2.087 -26.766 1.00 92.94 206 ALA A N 1
ATOM 1723 C CA . ALA A 1 206 ? 34.135 1.450 -25.909 1.00 92.94 206 ALA A CA 1
ATOM 1724 C C . ALA A 1 206 ? 33.726 0.015 -25.566 1.00 92.94 206 ALA A C 1
ATOM 1726 O O . ALA A 1 206 ? 34.492 -0.894 -25.834 1.00 92.94 206 ALA A O 1
ATOM 1727 N N . ALA A 1 207 ? 32.481 -0.216 -25.135 1.00 92.12 207 ALA A N 1
ATOM 1728 C CA . ALA A 1 207 ? 31.984 -1.564 -24.849 1.00 92.12 207 ALA A CA 1
ATOM 1729 C C . ALA A 1 207 ? 32.089 -2.514 -26.059 1.00 92.12 207 ALA A C 1
ATOM 1731 O O . ALA A 1 207 ? 32.424 -3.685 -25.904 1.00 92.12 207 ALA A O 1
ATOM 1732 N N . LEU A 1 208 ? 31.835 -2.016 -27.276 1.00 91.69 208 LEU A N 1
ATOM 1733 C CA . LEU A 1 208 ? 32.002 -2.811 -28.494 1.00 91.69 208 LEU A CA 1
ATOM 1734 C C . LEU A 1 208 ? 33.481 -3.080 -28.820 1.00 91.69 208 LEU A C 1
ATOM 1736 O O . LEU A 1 208 ? 33.795 -4.155 -29.325 1.00 91.69 208 LEU A O 1
ATOM 1740 N N . GLN A 1 209 ? 34.377 -2.120 -28.579 1.00 93.31 209 GLN A N 1
ATOM 1741 C CA . GLN A 1 209 ? 35.817 -2.323 -28.772 1.00 93.31 209 GLN A CA 1
ATOM 1742 C C . GLN A 1 209 ? 36.387 -3.291 -27.731 1.00 93.31 209 GLN A C 1
ATOM 1744 O O . GLN A 1 209 ? 37.118 -4.202 -28.103 1.00 93.31 209 GLN A O 1
ATOM 1749 N N . ASP A 1 210 ? 35.972 -3.174 -26.471 1.00 94.94 210 ASP A N 1
ATOM 1750 C CA . ASP A 1 210 ? 36.325 -4.108 -25.403 1.00 94.94 210 ASP A CA 1
ATOM 1751 C C . ASP A 1 210 ? 35.843 -5.524 -25.734 1.00 94.94 210 ASP A C 1
ATOM 1753 O O . ASP A 1 210 ? 36.594 -6.484 -25.579 1.00 94.94 210 ASP A O 1
ATOM 1757 N N . LEU A 1 211 ? 34.613 -5.668 -26.248 1.00 93.44 211 LEU A N 1
ATOM 1758 C CA . LEU A 1 211 ? 34.094 -6.962 -26.694 1.00 93.44 211 LEU A CA 1
ATOM 1759 C C . LEU A 1 211 ? 34.927 -7.543 -27.845 1.00 93.44 211 LEU A C 1
ATOM 1761 O O . LEU A 1 211 ? 35.188 -8.741 -27.858 1.00 93.44 211 LEU A O 1
ATOM 1765 N N . LYS A 1 212 ? 35.376 -6.714 -28.794 1.00 95.12 212 LYS A N 1
ATOM 1766 C CA . LYS A 1 212 ? 36.267 -7.163 -29.876 1.00 95.12 212 LYS A CA 1
ATOM 1767 C C . LYS A 1 212 ? 37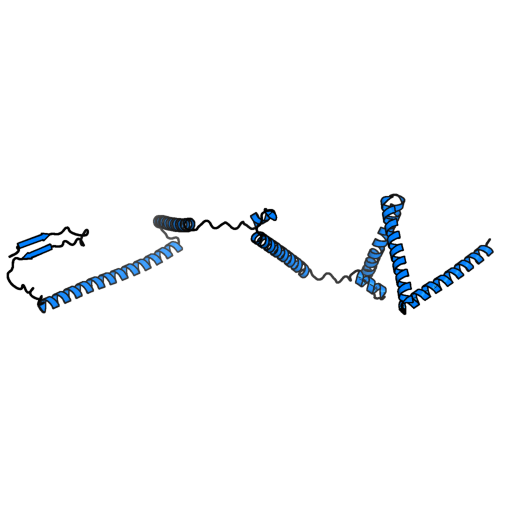.631 -7.606 -29.358 1.00 95.12 212 LYS A C 1
ATOM 1769 O O . LYS A 1 212 ? 38.090 -8.658 -29.776 1.00 95.12 212 LYS A O 1
ATOM 1774 N N . ALA A 1 213 ? 38.234 -6.854 -28.440 1.00 94.38 213 ALA A N 1
ATOM 1775 C CA . ALA A 1 213 ? 39.514 -7.222 -27.840 1.00 94.38 213 ALA A CA 1
ATOM 1776 C C . ALA A 1 213 ? 39.405 -8.534 -27.041 1.00 94.38 213 ALA A C 1
ATOM 1778 O O . ALA A 1 213 ? 40.262 -9.407 -27.140 1.00 94.38 213 ALA A O 1
ATOM 1779 N N . ARG A 1 214 ? 38.308 -8.727 -26.295 1.00 94.31 214 ARG A N 1
ATOM 1780 C CA . ARG A 1 214 ? 38.035 -9.993 -25.590 1.00 94.31 214 ARG A CA 1
ATOM 1781 C C . ARG A 1 214 ? 37.788 -11.150 -26.553 1.00 94.31 214 ARG A C 1
ATOM 1783 O O . ARG A 1 214 ? 38.256 -12.249 -26.295 1.00 94.31 214 ARG A O 1
ATOM 1790 N N . ALA A 1 215 ? 37.112 -10.905 -27.674 1.00 94.31 215 ALA A N 1
ATOM 1791 C CA . ALA A 1 215 ? 36.850 -11.918 -28.694 1.00 94.31 215 ALA A CA 1
ATOM 1792 C C . ALA A 1 215 ? 38.120 -12.480 -29.361 1.00 94.31 215 ALA A C 1
ATOM 1794 O O . ALA A 1 215 ? 38.052 -13.545 -29.966 1.00 94.31 215 ALA A O 1
ATOM 1795 N N . GLU A 1 216 ? 39.266 -11.800 -29.264 1.00 93.81 216 GLU A N 1
ATOM 1796 C CA . GLU A 1 216 ? 40.547 -12.336 -29.745 1.00 93.81 216 GLU A CA 1
ATOM 1797 C C . GLU A 1 216 ? 41.110 -13.431 -28.827 1.00 93.81 216 GLU A C 1
ATOM 1799 O O . GLU A 1 216 ? 41.852 -14.293 -29.290 1.00 93.81 216 GLU A O 1
ATOM 1804 N N . THR A 1 217 ? 40.752 -13.419 -27.538 1.00 93.94 217 THR A N 1
ATOM 1805 C CA . THR A 1 217 ? 41.330 -14.311 -26.517 1.00 93.94 217 THR A CA 1
ATOM 1806 C C . THR A 1 217 ? 40.323 -15.294 -25.912 1.00 93.94 217 THR A C 1
ATOM 1808 O O . THR A 1 217 ? 40.721 -16.379 -25.495 1.00 93.94 217 THR A O 1
ATOM 1811 N N . ASP A 1 218 ? 39.030 -14.957 -25.893 1.00 94.44 218 ASP A N 1
ATOM 1812 C CA . ASP A 1 218 ? 37.954 -15.768 -25.315 1.00 94.44 218 ASP A CA 1
ATOM 1813 C C . ASP A 1 218 ? 36.947 -16.245 -26.387 1.00 94.44 218 ASP A C 1
ATOM 1815 O O . ASP A 1 218 ? 36.288 -15.417 -27.036 1.00 94.44 218 ASP A O 1
ATOM 1819 N N . PRO A 1 219 ? 36.753 -17.572 -26.559 1.00 93.69 219 PRO A N 1
ATOM 1820 C CA . PRO A 1 219 ? 35.785 -18.116 -27.512 1.00 93.69 219 PRO A CA 1
ATOM 1821 C C . PRO A 1 219 ? 34.325 -17.751 -27.190 1.00 93.69 219 PRO A C 1
ATOM 1823 O O . PRO A 1 219 ? 33.507 -17.677 -28.111 1.00 93.69 219 PRO A O 1
ATOM 1826 N N . VAL A 1 220 ? 33.971 -17.491 -25.924 1.00 93.81 220 VAL A N 1
ATOM 1827 C CA . VAL A 1 220 ? 32.604 -17.093 -25.538 1.00 93.81 220 VAL A CA 1
ATOM 1828 C C . VAL A 1 220 ? 32.313 -15.663 -25.998 1.00 93.81 220 VAL A C 1
ATOM 1830 O O . VAL A 1 220 ? 31.292 -15.414 -26.646 1.00 93.81 220 VAL A O 1
ATOM 1833 N N . ALA A 1 221 ? 33.240 -14.733 -25.756 1.00 92.56 221 ALA A N 1
ATOM 1834 C CA . ALA A 1 221 ? 33.157 -13.365 -26.269 1.00 92.56 221 ALA A CA 1
ATOM 1835 C C . ALA A 1 221 ? 33.150 -13.312 -27.812 1.00 92.56 221 ALA A C 1
ATOM 1837 O O . ALA A 1 221 ? 32.419 -12.512 -28.406 1.00 92.56 221 ALA A O 1
ATOM 1838 N N . ALA A 1 222 ? 33.908 -14.191 -28.478 1.00 94.88 222 ALA A N 1
ATOM 1839 C CA . ALA A 1 222 ? 33.892 -14.317 -29.937 1.00 94.88 222 ALA A CA 1
ATOM 1840 C C . ALA A 1 222 ? 32.517 -14.744 -30.474 1.00 94.88 222 ALA A C 1
ATOM 1842 O O . ALA A 1 222 ? 32.031 -14.178 -31.460 1.00 94.88 222 ALA A O 1
ATOM 1843 N N . ALA A 1 223 ? 31.858 -15.693 -29.800 1.00 95.50 223 ALA A N 1
ATOM 1844 C CA . ALA A 1 223 ? 30.504 -16.114 -30.140 1.00 95.50 223 ALA A CA 1
ATOM 1845 C C . ALA A 1 223 ? 29.482 -14.979 -29.944 1.00 95.50 223 ALA A C 1
ATOM 1847 O O . ALA A 1 223 ? 28.642 -14.764 -30.821 1.00 95.50 223 ALA A O 1
ATOM 1848 N N . GLU A 1 224 ? 29.575 -14.203 -28.857 1.00 94.56 224 GLU A N 1
ATOM 1849 C CA . GLU A 1 224 ? 28.703 -13.040 -28.628 1.00 94.56 224 GLU A CA 1
ATOM 1850 C C . GLU A 1 224 ? 28.873 -11.981 -29.730 1.00 94.56 224 GLU A C 1
ATOM 1852 O O . GLU A 1 224 ? 27.890 -11.511 -30.312 1.00 94.56 224 GLU A O 1
ATOM 1857 N N . LEU A 1 225 ? 30.116 -11.644 -30.089 1.00 95.12 225 LEU A N 1
ATOM 1858 C CA . LEU A 1 225 ? 30.397 -10.700 -31.171 1.00 95.12 225 LEU A CA 1
ATOM 1859 C C . LEU A 1 225 ? 29.865 -11.201 -32.524 1.00 95.12 225 LEU A C 1
ATOM 1861 O O . LEU A 1 225 ? 29.318 -10.415 -33.306 1.00 95.12 225 LEU A O 1
ATOM 1865 N N . ALA A 1 226 ? 30.003 -12.499 -32.810 1.00 94.62 226 ALA A N 1
ATOM 1866 C CA . ALA A 1 226 ? 29.464 -13.116 -34.018 1.00 94.62 226 ALA A CA 1
ATOM 1867 C C . ALA A 1 226 ? 27.929 -13.052 -34.053 1.00 94.62 226 ALA A C 1
ATOM 1869 O O . ALA A 1 226 ? 27.364 -12.685 -35.085 1.00 94.62 226 ALA A O 1
ATOM 1870 N N . GLN A 1 227 ? 27.253 -13.310 -32.928 1.00 95.31 227 GLN A N 1
ATOM 1871 C CA . GLN A 1 227 ? 25.800 -13.154 -32.816 1.00 95.31 227 GLN A CA 1
ATOM 1872 C C . GLN A 1 227 ? 25.361 -11.703 -33.032 1.00 95.31 227 GLN A C 1
ATOM 1874 O O . GLN A 1 227 ? 24.431 -11.458 -33.803 1.00 95.31 227 GLN A O 1
ATOM 1879 N N . GLN A 1 228 ? 26.050 -10.726 -32.430 1.00 94.00 228 GLN A N 1
ATOM 1880 C CA . GLN A 1 228 ? 25.750 -9.3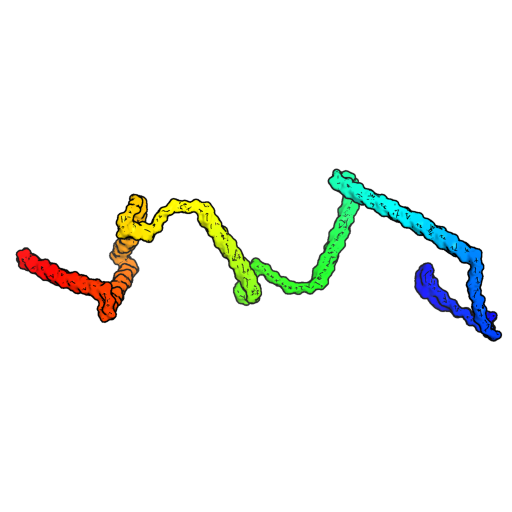07 -32.650 1.00 94.00 228 GLN A CA 1
ATOM 1881 C C . GLN A 1 228 ? 25.897 -8.925 -34.131 1.00 94.00 228 GLN A C 1
ATOM 1883 O O . GLN A 1 228 ? 25.033 -8.243 -34.688 1.00 94.00 228 GLN A O 1
ATOM 1888 N N . ARG A 1 229 ? 26.958 -9.394 -34.803 1.00 95.38 229 ARG A N 1
ATOM 1889 C CA . ARG A 1 229 ? 27.162 -9.177 -36.247 1.00 95.38 229 ARG A CA 1
ATOM 1890 C C . ARG A 1 229 ? 26.080 -9.854 -37.088 1.00 95.38 229 ARG A C 1
ATOM 1892 O O . ARG A 1 229 ? 25.582 -9.238 -38.030 1.00 95.38 229 ARG A O 1
ATOM 1899 N N . ALA A 1 230 ? 25.686 -11.079 -36.742 1.00 95.50 230 ALA A N 1
ATOM 1900 C CA . ALA A 1 230 ? 24.618 -11.804 -37.424 1.00 95.50 230 ALA A CA 1
ATOM 1901 C C . ALA A 1 230 ? 23.288 -11.044 -37.320 1.00 95.50 230 ALA A C 1
ATOM 1903 O O . ALA A 1 230 ? 22.703 -10.718 -38.353 1.00 95.50 230 ALA A O 1
ATOM 1904 N N . GLN A 1 231 ? 22.881 -10.646 -36.109 1.00 95.19 231 GLN A N 1
ATOM 1905 C CA . GLN A 1 231 ? 21.670 -9.853 -35.869 1.00 95.19 231 GLN A CA 1
ATOM 1906 C C . GLN A 1 231 ? 21.681 -8.526 -36.639 1.00 95.19 231 GLN A C 1
ATOM 1908 O O . GLN A 1 231 ? 20.686 -8.165 -37.269 1.00 95.19 231 GLN A O 1
ATOM 1913 N N . GLN A 1 232 ? 22.812 -7.810 -36.646 1.00 94.81 232 GLN A N 1
ATOM 1914 C CA . GLN A 1 232 ? 22.957 -6.582 -37.433 1.00 94.81 232 GLN A CA 1
ATOM 1915 C C . GLN A 1 232 ? 22.819 -6.853 -38.937 1.00 94.81 232 GLN A C 1
ATOM 1917 O O . GLN A 1 232 ? 22.105 -6.126 -39.629 1.00 94.81 232 GLN A O 1
ATOM 1922 N N . SER A 1 233 ? 23.447 -7.916 -39.447 1.00 94.75 233 SER A N 1
ATOM 1923 C CA . SER A 1 233 ? 23.351 -8.290 -40.861 1.00 94.75 233 SER A CA 1
ATOM 1924 C C . SER A 1 233 ? 21.922 -8.668 -41.264 1.00 94.75 233 SER A C 1
ATOM 1926 O O . SER A 1 233 ? 21.460 -8.279 -42.338 1.00 94.75 233 SER A O 1
ATOM 1928 N N . GLU A 1 234 ? 21.187 -9.365 -40.395 1.00 96.12 234 GLU A N 1
ATOM 1929 C CA . GLU A 1 234 ? 19.785 -9.711 -40.615 1.00 96.12 234 GLU A CA 1
ATOM 1930 C C . GLU A 1 234 ? 18.882 -8.482 -40.594 1.00 96.12 234 GLU A C 1
ATOM 1932 O O . GLU A 1 234 ? 18.027 -8.341 -41.467 1.00 96.12 234 GLU A O 1
ATOM 1937 N N . ALA A 1 235 ? 19.082 -7.567 -39.643 1.00 95.75 235 ALA A N 1
ATOM 1938 C CA . ALA A 1 235 ? 18.328 -6.320 -39.572 1.00 95.75 235 ALA A CA 1
ATOM 1939 C C . ALA A 1 235 ? 18.523 -5.471 -40.840 1.00 95.75 235 ALA A C 1
ATOM 1941 O O . ALA A 1 235 ? 17.552 -4.960 -41.401 1.00 95.75 235 ALA A O 1
ATOM 1942 N N . VAL A 1 236 ? 19.761 -5.376 -41.342 1.00 95.12 236 VAL A N 1
ATOM 1943 C CA . VAL A 1 236 ? 20.071 -4.681 -42.602 1.00 95.12 236 VAL A CA 1
ATOM 1944 C C . VAL A 1 236 ? 19.406 -5.374 -43.793 1.00 95.12 236 VAL A C 1
ATOM 1946 O O . VAL A 1 236 ? 18.789 -4.697 -44.616 1.00 95.12 236 VAL A O 1
ATOM 1949 N N . LYS A 1 237 ? 19.468 -6.711 -43.883 1.00 95.44 237 LYS A N 1
ATOM 1950 C CA . LYS A 1 237 ? 18.791 -7.482 -44.942 1.00 95.44 237 LYS A CA 1
ATOM 1951 C C . LYS A 1 237 ? 17.278 -7.251 -44.930 1.00 95.44 237 LYS A C 1
ATOM 1953 O O . LYS A 1 237 ? 16.721 -6.920 -45.973 1.00 95.44 237 LYS A O 1
ATOM 1958 N N . LYS A 1 238 ? 16.635 -7.350 -43.762 1.00 96.50 238 LYS A N 1
ATOM 1959 C CA . LYS A 1 238 ? 15.189 -7.121 -43.585 1.00 96.50 238 LYS A CA 1
ATOM 1960 C C . LYS A 1 238 ? 14.791 -5.693 -43.964 1.00 96.50 238 LYS A C 1
ATOM 1962 O O . LYS A 1 238 ? 13.837 -5.500 -44.708 1.00 96.50 238 LYS A O 1
ATOM 1967 N N . SER A 1 239 ? 15.557 -4.696 -43.519 1.00 94.88 239 SER A N 1
ATOM 1968 C CA . SER A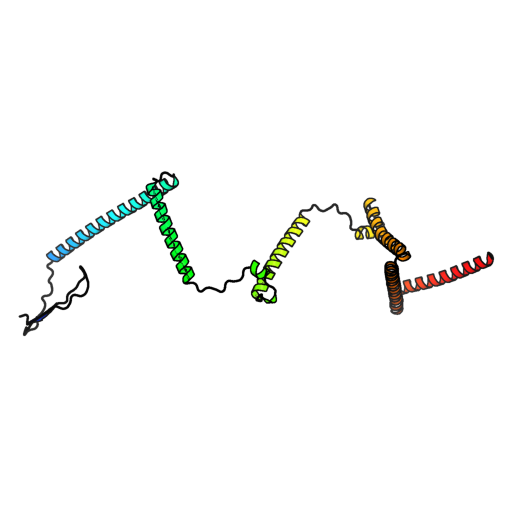 1 239 ? 15.340 -3.287 -43.882 1.00 94.88 239 SER A CA 1
ATOM 1969 C C . SER A 1 239 ? 15.446 -3.060 -45.394 1.00 94.88 239 SER A C 1
ATOM 1971 O O . SER A 1 239 ? 14.612 -2.381 -45.990 1.00 94.88 239 SER A O 1
ATOM 1973 N N . ARG A 1 240 ? 16.432 -3.690 -46.043 1.00 92.25 240 ARG A N 1
ATOM 1974 C CA . ARG A 1 240 ? 16.624 -3.598 -47.494 1.00 92.25 240 ARG A CA 1
ATOM 1975 C C . ARG A 1 240 ? 15.500 -4.276 -48.276 1.00 92.25 240 ARG A C 1
ATOM 1977 O O . ARG A 1 240 ? 15.026 -3.706 -49.250 1.00 92.25 240 ARG A O 1
ATOM 1984 N N . GLN A 1 241 ? 15.064 -5.457 -47.839 1.00 95.06 241 GLN A N 1
ATOM 1985 C CA . GLN A 1 241 ? 13.915 -6.158 -48.419 1.00 95.06 241 GLN A CA 1
ATOM 1986 C C . GLN A 1 241 ? 12.643 -5.322 -48.305 1.00 95.06 241 GLN A C 1
ATOM 1988 O O . GLN A 1 241 ? 11.925 -5.182 -49.290 1.00 95.06 241 GLN A O 1
ATOM 1993 N N . LYS A 1 242 ? 12.410 -4.711 -47.137 1.00 95.75 242 LYS A N 1
ATOM 1994 C CA . LYS A 1 242 ? 11.287 -3.798 -46.932 1.00 95.75 242 LYS A CA 1
ATOM 1995 C C . LYS A 1 242 ? 11.345 -2.614 -47.901 1.00 95.75 242 LYS A C 1
ATOM 1997 O O . LYS A 1 242 ? 10.378 -2.367 -48.599 1.00 95.75 242 LYS A O 1
ATOM 2002 N N . MET A 1 243 ? 12.500 -1.959 -48.025 1.00 94.50 243 MET A N 1
ATOM 2003 C CA . MET A 1 243 ? 12.680 -0.852 -48.973 1.00 94.50 243 MET A CA 1
ATOM 2004 C C . MET A 1 243 ? 12.370 -1.261 -50.424 1.00 94.50 243 MET A C 1
ATOM 2006 O O . MET A 1 243 ? 11.786 -0.476 -51.161 1.00 94.50 243 MET A O 1
ATOM 2010 N N . TYR A 1 244 ? 12.746 -2.474 -50.847 1.00 94.31 244 TYR A N 1
ATOM 2011 C CA . TYR A 1 244 ? 12.412 -2.973 -52.187 1.00 94.31 244 TYR A CA 1
ATOM 2012 C C . TYR A 1 244 ? 10.914 -3.231 -52.360 1.00 94.31 244 TYR A C 1
ATOM 2014 O O . TYR A 1 244 ? 10.364 -2.893 -53.404 1.00 94.31 244 TYR A O 1
ATOM 2022 N N . ALA A 1 245 ? 10.263 -3.810 -51.350 1.00 95.62 245 ALA A N 1
ATOM 2023 C CA . ALA A 1 245 ? 8.825 -4.049 -51.366 1.00 95.62 245 ALA A CA 1
ATOM 2024 C C . ALA A 1 245 ? 8.033 -2.731 -51.402 1.00 95.62 245 ALA A C 1
ATOM 2026 O O . ALA A 1 245 ? 7.154 -2.581 -52.244 1.00 95.62 245 ALA A O 1
ATOM 2027 N N . ASP A 1 246 ? 8.398 -1.763 -50.558 1.00 94.56 246 ASP A N 1
ATOM 2028 C CA . ASP A 1 246 ? 7.749 -0.448 -50.486 1.00 94.56 246 ASP A CA 1
ATOM 2029 C C . ASP A 1 246 ? 7.928 0.329 -51.807 1.00 94.56 246 ASP A C 1
ATOM 2031 O O . ASP A 1 246 ? 6.978 0.911 -52.330 1.00 94.56 246 ASP A O 1
ATOM 2035 N N . ALA A 1 247 ? 9.120 0.267 -52.419 1.00 93.88 247 ALA A N 1
ATOM 2036 C CA . ALA A 1 247 ? 9.370 0.887 -53.723 1.00 93.88 247 ALA A CA 1
ATOM 2037 C C . ALA A 1 247 ? 8.543 0.243 -54.853 1.00 93.88 247 ALA A C 1
ATOM 2039 O O . ALA A 1 247 ? 8.032 0.954 -55.722 1.00 93.88 247 ALA A O 1
ATOM 2040 N N . ALA A 1 248 ? 8.386 -1.087 -54.831 1.00 93.00 248 ALA A N 1
ATOM 2041 C CA . ALA A 1 248 ? 7.539 -1.819 -55.776 1.00 93.00 248 ALA A CA 1
ATOM 2042 C C . ALA A 1 248 ? 6.041 -1.532 -55.567 1.00 93.00 248 ALA A C 1
ATOM 2044 O O . ALA A 1 248 ? 5.280 -1.537 -56.530 1.00 93.00 248 ALA A O 1
ATOM 2045 N N . ALA A 1 249 ? 5.630 -1.244 -54.329 1.00 94.38 249 ALA A N 1
ATOM 2046 C CA . ALA A 1 249 ? 4.271 -0.838 -53.981 1.00 94.38 249 ALA A CA 1
ATOM 2047 C C . ALA A 1 249 ? 3.952 0.630 -54.331 1.00 94.38 249 ALA A C 1
ATOM 2049 O O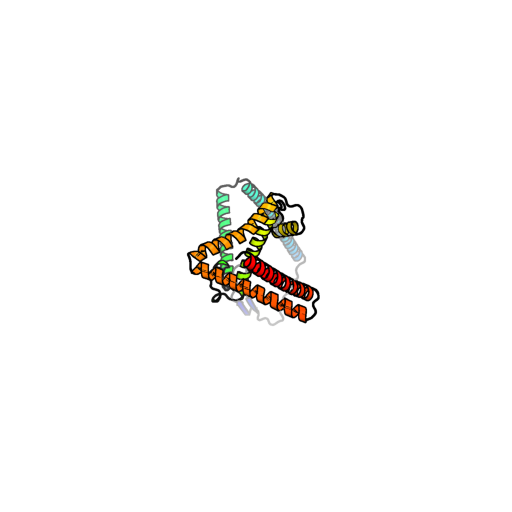 . ALA A 1 249 ? 2.796 1.035 -54.227 1.00 94.38 249 ALA A O 1
ATOM 2050 N N . GLY A 1 250 ? 4.943 1.418 -54.765 1.00 92.56 250 GLY A N 1
ATOM 2051 C CA . GLY A 1 250 ? 4.743 2.797 -55.218 1.00 92.56 250 GLY A CA 1
ATOM 2052 C C . GLY A 1 250 ? 5.003 3.882 -54.170 1.00 92.56 250 GLY A C 1
ATOM 2053 O O . GLY A 1 250 ? 4.592 5.018 -54.388 1.00 92.56 250 GLY A O 1
ATOM 2054 N N . ASP A 1 251 ? 5.666 3.572 -53.049 1.00 93.75 251 ASP A N 1
ATOM 2055 C CA . ASP A 1 251 ? 6.045 4.591 -52.060 1.00 93.75 251 ASP A CA 1
ATOM 2056 C C . ASP A 1 251 ? 7.146 5.517 -52.632 1.00 93.75 251 ASP A C 1
ATOM 2058 O O . ASP A 1 251 ? 8.254 5.042 -52.927 1.00 93.75 251 ASP A O 1
ATOM 2062 N N . PRO A 1 252 ? 6.886 6.835 -52.774 1.00 93.44 252 PRO A N 1
ATOM 2063 C CA . PRO A 1 252 ? 7.832 7.771 -53.378 1.00 93.44 252 PRO A CA 1
ATOM 2064 C C . PRO A 1 252 ? 9.137 7.915 -52.577 1.00 93.44 252 PRO A C 1
ATOM 2066 O O . PRO A 1 252 ? 10.206 8.086 -53.169 1.00 93.44 252 PRO A O 1
ATOM 2069 N N . GLU A 1 253 ? 9.101 7.810 -51.243 1.00 90.81 253 GLU A N 1
ATOM 2070 C CA . GLU A 1 253 ? 10.311 7.913 -50.417 1.00 90.81 253 GLU A CA 1
ATOM 2071 C C . GLU A 1 253 ? 11.181 6.655 -50.569 1.00 90.81 253 GLU A C 1
ATOM 2073 O O . GLU A 1 253 ? 12.411 6.731 -50.681 1.00 90.81 253 GLU A O 1
ATOM 2078 N N . ALA A 1 254 ? 10.550 5.480 -50.635 1.00 92.44 254 ALA A N 1
ATOM 2079 C CA . ALA A 1 254 ? 11.246 4.216 -50.857 1.00 92.44 254 ALA A CA 1
ATOM 2080 C C . ALA A 1 254 ? 11.867 4.131 -52.262 1.00 92.44 254 ALA A C 1
ATOM 2082 O O . ALA A 1 254 ? 13.005 3.667 -52.394 1.00 92.44 254 ALA A O 1
ATOM 2083 N N . GLN A 1 255 ? 11.171 4.624 -53.293 1.00 93.75 255 GLN A N 1
ATOM 2084 C CA . GLN A 1 255 ? 11.684 4.705 -54.666 1.00 93.75 255 GLN A CA 1
ATOM 2085 C C . GLN A 1 255 ? 12.934 5.586 -54.753 1.00 93.75 255 GLN A C 1
ATOM 2087 O O . GLN A 1 255 ? 13.976 5.116 -55.213 1.00 93.75 255 GLN A O 1
ATOM 2092 N N . ALA A 1 256 ? 12.894 6.804 -54.201 1.00 94.56 256 ALA A N 1
ATOM 2093 C CA . ALA A 1 256 ? 14.052 7.701 -54.183 1.00 94.56 256 ALA A CA 1
ATOM 2094 C C . ALA A 1 256 ? 15.262 7.082 -53.454 1.00 94.56 256 ALA A C 1
ATOM 2096 O O . ALA A 1 256 ? 16.413 7.184 -53.897 1.00 94.56 256 ALA A O 1
ATOM 2097 N N . ARG A 1 257 ? 15.022 6.378 -52.338 1.00 92.81 257 ARG A N 1
ATOM 2098 C CA . ARG A 1 257 ? 16.078 5.656 -51.607 1.00 92.81 257 ARG A CA 1
ATOM 2099 C C . ARG A 1 257 ? 16.650 4.489 -52.416 1.00 92.81 257 ARG A C 1
ATOM 2101 O O . ARG A 1 257 ? 17.867 4.278 -52.394 1.00 92.81 257 ARG A O 1
ATOM 2108 N N . TYR A 1 258 ? 15.807 3.745 -53.129 1.00 93.31 258 TYR A N 1
ATOM 2109 C CA . TYR A 1 258 ? 16.230 2.653 -54.004 1.00 93.31 258 TYR A CA 1
ATOM 2110 C C . TYR A 1 258 ? 17.068 3.158 -55.185 1.00 93.31 258 TYR A C 1
ATOM 2112 O O . TYR A 1 258 ? 18.146 2.617 -55.449 1.00 93.31 258 TYR A O 1
ATOM 2120 N N . GLU A 1 259 ? 16.642 4.239 -55.834 1.00 94.69 259 GLU A N 1
ATOM 2121 C CA . GLU A 1 259 ? 17.379 4.885 -56.920 1.00 94.69 259 GLU A CA 1
ATOM 2122 C C . GLU A 1 259 ? 18.741 5.400 -56.459 1.00 94.69 259 GLU A C 1
ATOM 2124 O O . GLU A 1 259 ? 19.755 5.110 -57.097 1.00 94.69 259 GLU A O 1
ATOM 2129 N N . ARG A 1 260 ? 18.810 6.064 -55.296 1.00 94.88 260 ARG A N 1
ATOM 2130 C CA . ARG A 1 260 ? 20.084 6.494 -54.696 1.00 94.88 260 ARG A CA 1
ATOM 2131 C C . ARG A 1 260 ? 21.024 5.314 -54.443 1.00 94.88 260 ARG A C 1
ATOM 2133 O O . ARG A 1 260 ? 22.229 5.420 -54.668 1.00 94.88 260 ARG A O 1
ATOM 2140 N N . MET A 1 261 ? 20.492 4.177 -53.994 1.00 92.31 261 MET A N 1
ATOM 2141 C CA . MET A 1 261 ? 21.278 2.955 -53.800 1.00 92.31 261 MET A CA 1
ATOM 2142 C C . MET A 1 261 ? 21.808 2.402 -55.135 1.00 92.31 261 MET A C 1
ATOM 2144 O O . MET A 1 261 ? 22.955 1.953 -55.198 1.00 92.31 261 MET A O 1
ATOM 2148 N N . LEU A 1 262 ? 21.007 2.430 -56.204 1.00 93.81 262 LEU A N 1
ATOM 2149 C CA . LEU A 1 262 ? 21.447 2.031 -57.545 1.00 93.81 262 LEU A CA 1
ATOM 2150 C C . LEU A 1 262 ? 22.501 2.993 -58.108 1.00 93.81 262 LEU A C 1
ATOM 2152 O O . LEU A 1 262 ? 23.500 2.527 -58.657 1.00 93.81 262 LEU A O 1
ATOM 2156 N N . ALA A 1 263 ? 22.327 4.302 -57.922 1.00 95.06 263 ALA A N 1
ATOM 2157 C CA . ALA A 1 263 ? 23.299 5.321 -58.310 1.00 95.06 263 ALA A CA 1
ATOM 2158 C C . ALA A 1 263 ? 24.647 5.098 -57.612 1.00 95.06 263 ALA A C 1
ATOM 2160 O O . ALA A 1 263 ? 25.666 4.957 -58.283 1.00 95.06 263 ALA A O 1
ATOM 2161 N N . ALA A 1 264 ? 24.646 4.904 -56.289 1.00 94.25 264 ALA A N 1
ATOM 2162 C CA . ALA A 1 264 ? 25.858 4.581 -55.537 1.00 94.25 264 ALA A CA 1
ATOM 2163 C C . ALA A 1 264 ? 26.529 3.283 -56.030 1.00 94.25 264 ALA A C 1
ATOM 2165 O O . ALA A 1 264 ? 27.754 3.172 -56.046 1.00 94.25 264 ALA A O 1
ATOM 2166 N N . ARG A 1 265 ? 25.750 2.281 -56.463 1.00 93.81 265 ARG A N 1
ATOM 2167 C CA . ARG A 1 265 ? 26.302 1.045 -57.045 1.00 93.81 265 ARG A CA 1
ATOM 2168 C C . ARG A 1 265 ? 26.979 1.299 -58.394 1.00 93.81 265 ARG A C 1
ATOM 2170 O O . ARG A 1 265 ? 28.040 0.726 -58.635 1.00 93.81 265 ARG A O 1
ATOM 2177 N N . ARG A 1 266 ? 26.393 2.150 -59.244 1.00 95.12 266 ARG A N 1
ATOM 2178 C CA . ARG A 1 266 ? 26.992 2.581 -60.519 1.00 95.12 266 ARG A CA 1
ATOM 2179 C C . ARG A 1 266 ? 28.288 3.352 -60.269 1.00 95.12 266 ARG A C 1
ATOM 2181 O O . ARG A 1 266 ? 29.313 3.001 -60.841 1.00 95.12 266 ARG A O 1
ATOM 2188 N N . GLU A 1 267 ? 28.272 4.319 -59.353 1.00 94.62 267 GLU A N 1
ATOM 2189 C CA . GLU A 1 267 ? 29.466 5.078 -58.956 1.00 94.62 267 GLU A CA 1
ATOM 2190 C C . GLU A 1 267 ? 30.583 4.166 -58.444 1.00 94.62 267 GLU A C 1
ATOM 2192 O O . GLU A 1 267 ? 31.718 4.279 -58.894 1.00 94.62 267 GLU A O 1
ATOM 2197 N N . ASN A 1 268 ? 30.272 3.221 -57.553 1.00 94.94 268 ASN A N 1
ATOM 2198 C CA . ASN A 1 268 ? 31.264 2.278 -57.036 1.00 94.94 268 ASN A CA 1
ATOM 2199 C C . ASN A 1 268 ? 31.845 1.377 -58.134 1.00 94.94 268 ASN A C 1
ATOM 2201 O O . ASN A 1 268 ? 33.036 1.079 -58.101 1.00 94.94 268 ASN A O 1
ATOM 2205 N N . TYR A 1 269 ? 31.036 0.962 -59.114 1.00 94.75 269 TYR A N 1
ATOM 2206 C CA . TYR A 1 269 ? 31.527 0.211 -60.270 1.00 94.75 269 TYR A CA 1
ATOM 2207 C C . TYR A 1 269 ? 32.503 1.047 -61.108 1.00 94.75 269 TYR A C 1
ATOM 2209 O O . TYR A 1 269 ? 33.587 0.569 -61.440 1.00 94.75 269 TYR A O 1
ATOM 2217 N N . HIS A 1 270 ? 32.164 2.309 -61.388 1.00 92.94 270 HIS A N 1
ATOM 2218 C CA . HIS A 1 270 ? 33.055 3.218 -62.107 1.00 92.94 270 HIS A CA 1
ATOM 2219 C C . HIS A 1 270 ? 34.342 3.508 -61.328 1.00 92.94 270 HIS A C 1
ATOM 2221 O O . HIS A 1 270 ? 35.416 3.406 -61.912 1.00 92.94 270 HIS A O 1
ATOM 2227 N N . ARG A 1 271 ? 34.260 3.768 -60.015 1.00 94.12 271 ARG A N 1
ATOM 2228 C CA . ARG A 1 271 ? 35.437 3.955 -59.147 1.00 94.12 271 ARG A CA 1
ATOM 2229 C C . ARG A 1 271 ? 36.337 2.727 -59.129 1.00 94.12 271 ARG A C 1
ATOM 2231 O O . ARG A 1 271 ? 37.547 2.865 -59.228 1.00 94.12 271 ARG A O 1
ATOM 2238 N N . LYS A 1 272 ? 35.762 1.522 -59.033 1.00 94.06 272 LYS A N 1
ATOM 2239 C CA . LYS A 1 272 ? 36.540 0.277 -59.069 1.00 94.06 272 LYS A CA 1
ATOM 2240 C C . LYS A 1 272 ? 37.259 0.120 -60.406 1.00 94.06 272 LYS A C 1
ATOM 2242 O O . LYS A 1 272 ? 38.440 -0.189 -60.420 1.00 94.06 272 LYS A O 1
ATOM 2247 N N . LYS A 1 273 ? 36.564 0.386 -61.514 1.00 92.88 273 LYS A N 1
ATOM 2248 C CA . LYS A 1 273 ? 37.150 0.319 -62.856 1.00 92.88 273 LYS A CA 1
ATOM 2249 C C . LYS A 1 273 ? 38.261 1.357 -63.055 1.00 92.88 273 LYS A C 1
ATOM 2251 O O . LYS A 1 273 ? 39.256 1.056 -63.701 1.00 92.88 273 LYS A O 1
ATOM 2256 N N . GLN A 1 274 ? 38.101 2.559 -62.500 1.00 89.19 274 GLN A N 1
ATOM 2257 C CA . GLN A 1 274 ? 39.144 3.590 -62.487 1.00 89.19 274 GLN A CA 1
ATOM 2258 C C . GLN A 1 274 ? 40.361 3.136 -61.677 1.00 89.19 274 GLN A C 1
ATOM 2260 O O . GLN A 1 274 ? 41.462 3.157 -62.205 1.00 89.19 274 GLN A O 1
ATOM 2265 N N . ALA A 1 275 ? 40.159 2.624 -60.461 1.00 90.19 275 ALA A N 1
ATOM 2266 C CA . ALA A 1 275 ? 41.245 2.107 -59.629 1.00 90.19 275 ALA A CA 1
ATOM 2267 C C . ALA A 1 275 ? 41.976 0.915 -60.275 1.00 90.19 275 ALA A C 1
ATOM 2269 O O . ALA A 1 275 ? 43.193 0.813 -60.180 1.00 90.19 275 ALA A O 1
ATOM 2270 N N . GLU A 1 276 ? 41.254 0.020 -60.957 1.00 89.75 276 GLU A N 1
ATOM 2271 C CA . GLU A 1 276 ? 41.849 -1.084 -61.725 1.00 89.75 276 GLU A CA 1
ATOM 2272 C C . GLU A 1 276 ? 42.673 -0.575 -62.918 1.00 89.75 276 GLU A C 1
ATOM 2274 O O . GLU A 1 276 ? 43.747 -1.107 -63.190 1.00 89.75 276 GLU A O 1
ATOM 2279 N N . ALA A 1 277 ? 42.204 0.470 -63.608 1.00 87.44 277 ALA A N 1
ATOM 2280 C CA . ALA A 1 277 ? 42.948 1.098 -64.697 1.00 87.44 277 ALA A CA 1
ATOM 2281 C C . ALA A 1 277 ? 44.201 1.837 -64.197 1.00 87.44 277 ALA A C 1
ATOM 2283 O O . ALA A 1 277 ? 45.253 1.728 -64.818 1.00 87.44 277 ALA A O 1
ATOM 2284 N N . GLU A 1 278 ? 44.110 2.545 -63.069 1.00 84.25 278 GLU A N 1
ATOM 2285 C CA . GLU A 1 278 ? 45.245 3.209 -62.417 1.00 84.25 278 GLU A CA 1
ATOM 2286 C C . GLU A 1 278 ? 46.280 2.186 -61.927 1.00 84.25 278 GLU A C 1
ATOM 2288 O O . GLU A 1 278 ? 47.469 2.337 -62.191 1.00 84.25 278 GLU A O 1
ATOM 2293 N N . ALA A 1 279 ? 45.845 1.094 -61.291 1.00 82.44 279 ALA A N 1
ATOM 2294 C CA . ALA A 1 279 ? 46.740 0.025 -60.849 1.00 82.44 279 ALA A CA 1
ATOM 2295 C C . ALA A 1 279 ? 47.465 -0.663 -62.022 1.00 82.44 279 ALA A C 1
ATOM 2297 O O . ALA A 1 279 ? 48.629 -1.027 -61.888 1.00 82.44 279 ALA A O 1
ATOM 2298 N N . ALA A 1 280 ? 46.806 -0.804 -63.177 1.00 79.88 280 ALA A N 1
ATOM 2299 C CA . ALA A 1 280 ? 47.410 -1.357 -64.390 1.00 79.88 280 ALA A CA 1
ATOM 2300 C C . ALA A 1 280 ? 48.384 -0.394 -65.096 1.00 79.88 280 ALA A C 1
ATOM 2302 O O . ALA A 1 280 ? 49.175 -0.841 -65.917 1.00 79.88 280 ALA A O 1
ATOM 2303 N N . GLN A 1 281 ? 48.328 0.910 -64.805 1.00 72.44 281 GLN A N 1
ATOM 2304 C CA . GLN A 1 281 ? 49.290 1.904 -65.306 1.00 72.44 281 GLN A CA 1
ATOM 2305 C C . GLN A 1 281 ? 50.523 2.053 -64.402 1.00 72.44 281 GLN A C 1
ATOM 2307 O O . GLN A 1 281 ? 51.536 2.594 -64.839 1.00 72.44 281 GLN A O 1
ATOM 2312 N N . VAL A 1 282 ? 50.424 1.618 -63.143 1.00 69.81 282 VAL A N 1
ATOM 2313 C CA . VAL A 1 282 ? 51.494 1.705 -62.133 1.00 69.81 282 VAL A CA 1
ATOM 2314 C C . VAL A 1 282 ? 52.320 0.408 -62.044 1.00 69.81 282 VAL A C 1
ATOM 2316 O O . VAL A 1 282 ? 53.396 0.420 -61.447 1.00 69.81 282 VAL A O 1
ATOM 2319 N N . SER A 1 283 ? 51.849 -0.693 -62.644 1.00 53.47 283 SER A N 1
ATOM 2320 C CA . SER A 1 283 ? 52.575 -1.970 -62.762 1.00 53.47 283 SER A CA 1
ATOM 2321 C C . SER A 1 283 ? 53.296 -2.112 -64.096 1.00 53.47 283 SER A C 1
ATOM 2323 O O . SER A 1 283 ? 54.253 -2.918 -64.101 1.00 53.47 283 SER A O 1
#

Solvent-accessible surface area (backbone atoms only — not comparable to full-atom values): 16327 Å² total; per-residue (Å²): 102,77,70,47,76,47,78,50,80,62,49,73,67,74,98,68,43,46,64,54,71,50,78,40,61,72,64,97,67,92,82,75,79,79,74,85,75,75,48,73,69,56,56,52,51,53,49,52,52,51,51,54,48,50,51,52,48,50,53,51,50,52,52,49,50,54,52,52,53,49,51,53,50,52,53,50,50,50,53,50,32,53,74,68,67,69,56,53,73,66,60,49,53,53,48,50,54,53,49,49,53,49,51,52,50,52,47,52,52,51,51,52,51,56,72,71,46,75,85,65,84,75,78,75,48,75,74,54,57,72,71,49,56,83,86,80,46,52,72,72,55,46,50,54,50,48,55,53,52,49,54,51,51,50,52,52,47,53,52,51,51,52,53,59,69,69,45,74,80,67,80,83,70,71,49,72,67,54,50,51,52,33,56,75,70,71,46,94,68,55,71,69,55,48,50,53,50,47,51,56,59,44,50,60,52,48,55,53,50,52,44,52,62,41,30,76,79,34,74,68,44,32,51,53,53,50,50,54,51,48,54,51,53,49,52,53,50,52,53,50,52,47,38,52,50,40,29,74,74,63,39,68,71,32,36,55,53,51,50,52,53,52,50,53,51,52,50,50,51,53,52,49,54,49,51,54,52,52,53,65,73,73,107